Protein AF-A0AAD5SJQ1-F1 (afdb_monomer_lite)

Secondary structure (DSSP, 8-state):
------TTS-SEEEETTTEEEEESSSS-EEEPPPHHHHHHHHHS--SPPPP-B-TTSSBPSSPPPPPPPPPHHHHHHHHHHTTPPP-SSHHHHHHHHHHHHHHTTT-PPPPHHHHHHHHHHHHHHHHHHHHHHHHHHTSSSSTTSSSSSTTSTTSS-S-------------------------------------PPPPP--------------------------------------------------------------PPPPP--------------------------------------------

pLDDT: mean 70.1, std 21.28, range [38.34, 98.19]

Sequence (311 aa):
MEYTRPSCEPPYEYSLSTGFKVRTDDITTHSRVPSADLYRILTTPVGPRPVILTKAGKPAKRQPSPVREQPTGFYQAQVLLYGLNPVKTVDGAKNSLLKAFAKGNGSLTVPKKVLATEERLRNAFVAENEAAKARYGGSGAGKKASKDISSNSTQSARKRKVTEVVEVPPAKAAKTTKKTAATTARIASTQPLQAVAPTPNTQTPAQRKARPKATQSTNIAAKTTNSATTKSASAKSTAAKSAATKNTETAALPSDSLPLMNYPMPPSIPNKIAPVPIDVNEADQPQQHTRRTKQTARKSTGGKAPRKHLG

Structure (mmCIF, N/CA/C/O backbone):
data_AF-A0AAD5SJQ1-F1
#
_entry.id   AF-A0AAD5SJQ1-F1
#
loop_
_atom_site.group_PDB
_atom_site.id
_atom_site.type_symbol
_atom_site.label_atom_id
_atom_site.label_alt_id
_atom_site.label_comp_id
_atom_site.label_asym_id
_atom_site.label_entity_id
_atom_site.label_seq_id
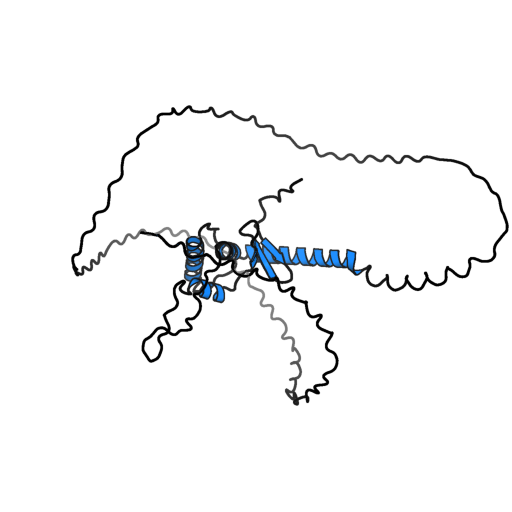_atom_site.pdbx_PDB_ins_code
_atom_site.Cartn_x
_atom_site.Cartn_y
_atom_site.Cartn_z
_atom_site.occupancy
_atom_site.B_iso_or_equiv
_atom_site.auth_seq_id
_atom_site.auth_comp_id
_atom_site.auth_asym_id
_atom_site.auth_atom_id
_atom_site.pdbx_PDB_model_num
ATOM 1 N N . MET A 1 1 ? 19.281 21.663 -13.948 1.00 38.34 1 MET A N 1
ATOM 2 C CA . MET A 1 1 ? 18.192 21.159 -14.807 1.00 38.34 1 MET A CA 1
ATOM 3 C C . MET A 1 1 ? 17.399 20.157 -13.991 1.00 38.34 1 MET A C 1
ATOM 5 O O . MET A 1 1 ? 17.821 19.013 -13.873 1.00 38.34 1 MET A O 1
ATOM 9 N N . GLU A 1 2 ? 16.325 20.604 -13.344 1.00 40.72 2 GLU A N 1
ATOM 10 C CA . GLU A 1 2 ? 15.359 19.686 -12.737 1.00 40.72 2 GLU A CA 1
ATOM 11 C C . GLU A 1 2 ? 14.596 19.010 -13.872 1.00 40.72 2 GLU A C 1
ATOM 13 O O . GLU A 1 2 ? 13.890 19.659 -14.640 1.00 40.72 2 GLU A O 1
ATOM 18 N N . TYR A 1 3 ? 14.804 17.706 -14.030 1.00 38.69 3 TYR A N 1
ATOM 19 C CA . TYR A 1 3 ? 13.986 16.899 -14.919 1.00 38.69 3 TYR A CA 1
ATOM 20 C C . TYR A 1 3 ? 12.622 16.727 -14.259 1.00 38.69 3 TYR A C 1
ATOM 22 O O . TYR A 1 3 ? 12.423 15.823 -13.446 1.00 38.69 3 TYR A O 1
ATOM 30 N N . THR A 1 4 ? 11.680 17.601 -14.602 1.00 43.06 4 THR A N 1
ATOM 31 C CA . THR A 1 4 ? 10.269 17.410 -14.282 1.00 43.06 4 THR A CA 1
ATOM 32 C C . THR A 1 4 ? 9.820 16.140 -15.001 1.00 43.06 4 THR A C 1
ATOM 34 O O . THR A 1 4 ? 9.604 16.147 -16.214 1.00 43.06 4 THR A O 1
ATOM 37 N N . ARG A 1 5 ? 9.761 15.008 -14.285 1.00 47.44 5 ARG A N 1
ATOM 38 C CA . ARG A 1 5 ? 9.217 13.767 -14.847 1.00 47.44 5 ARG A CA 1
ATOM 39 C C . ARG A 1 5 ? 7.803 14.070 -15.350 1.00 47.44 5 ARG A C 1
ATOM 41 O O . ARG A 1 5 ? 7.048 14.718 -14.623 1.00 47.44 5 ARG A O 1
ATOM 48 N N . PRO A 1 6 ? 7.441 13.653 -16.574 1.00 46.47 6 PRO A N 1
ATOM 49 C CA . PRO A 1 6 ? 6.121 13.922 -17.120 1.00 46.47 6 PRO A CA 1
ATOM 50 C C . PRO A 1 6 ? 5.060 13.395 -16.148 1.00 46.47 6 PRO A C 1
ATOM 52 O O . PRO A 1 6 ? 4.989 12.201 -15.871 1.00 46.47 6 PRO A O 1
ATOM 55 N N . SER A 1 7 ? 4.256 14.326 -15.635 1.00 49.84 7 SER A N 1
ATOM 56 C CA . SER A 1 7 ? 3.232 14.204 -14.580 1.00 49.84 7 SER A CA 1
ATOM 57 C C . SER A 1 7 ? 2.096 13.197 -14.879 1.00 49.84 7 SER A C 1
ATOM 59 O O . SER A 1 7 ? 1.083 13.154 -14.191 1.00 49.84 7 SER A O 1
ATOM 61 N N . CYS A 1 8 ? 2.216 12.397 -15.941 1.00 46.12 8 CYS A N 1
ATOM 62 C CA . CYS A 1 8 ? 1.134 11.569 -16.469 1.00 46.12 8 CYS A CA 1
ATOM 63 C C . CYS A 1 8 ? 1.269 10.072 -16.179 1.00 46.12 8 CYS A C 1
ATOM 65 O O . CYS A 1 8 ? 0.281 9.360 -16.357 1.00 46.12 8 CYS A O 1
ATOM 67 N N . GLU A 1 9 ? 2.429 9.571 -15.737 1.00 61.56 9 GLU A N 1
ATOM 68 C CA . GLU A 1 9 ? 2.506 8.168 -15.324 1.00 61.56 9 GLU A CA 1
ATOM 69 C C . GLU A 1 9 ? 2.159 8.014 -13.838 1.00 61.56 9 GLU A C 1
ATOM 71 O O . GLU A 1 9 ? 2.693 8.740 -12.993 1.00 61.56 9 GLU A O 1
ATOM 76 N N . PRO A 1 10 ? 1.241 7.090 -13.502 1.00 64.19 10 PRO A N 1
ATOM 77 C CA . PRO A 1 10 ? 0.892 6.820 -12.120 1.00 64.19 10 PRO A CA 1
ATOM 78 C C . PRO A 1 10 ? 2.140 6.405 -11.327 1.00 64.19 10 PRO A C 1
ATOM 80 O O . PRO A 1 10 ? 3.071 5.835 -11.901 1.00 64.19 10 PRO A O 1
ATOM 83 N N . PRO A 1 11 ? 2.172 6.671 -10.012 1.00 88.75 11 PRO A N 1
ATOM 84 C CA . PRO A 1 11 ? 3.388 6.645 -9.203 1.00 88.75 11 PRO A CA 1
ATOM 85 C C . PRO A 1 11 ? 3.820 5.217 -8.820 1.00 88.75 11 PRO A C 1
ATOM 87 O O . PRO A 1 11 ? 4.067 4.919 -7.652 1.00 88.75 11 PRO A O 1
ATOM 90 N N . TYR A 1 12 ? 3.866 4.307 -9.790 1.00 93.25 12 TYR A N 1
ATOM 91 C CA . TYR A 1 12 ? 4.271 2.922 -9.605 1.00 93.25 12 TYR A CA 1
ATOM 92 C C . TYR A 1 12 ? 5.783 2.773 -9.778 1.00 93.25 12 TYR A C 1
ATOM 94 O O . TYR A 1 12 ? 6.388 3.324 -10.694 1.00 93.25 12 TYR A O 1
ATOM 102 N N . GLU A 1 13 ? 6.391 1.989 -8.899 1.00 93.75 13 GLU A N 1
ATOM 103 C CA . GLU A 1 13 ? 7.809 1.647 -8.925 1.00 93.75 13 GLU A CA 1
ATOM 104 C C . GLU A 1 13 ? 7.948 0.128 -8.789 1.00 93.75 13 GLU A C 1
ATOM 106 O O . GLU A 1 13 ? 7.156 -0.516 -8.098 1.00 93.75 13 GLU A O 1
ATOM 111 N N . TYR A 1 14 ? 8.948 -0.461 -9.443 1.00 94.56 14 TYR A N 1
ATOM 112 C CA . TYR A 1 14 ? 9.249 -1.885 -9.319 1.00 94.56 14 TYR A CA 1
ATOM 113 C C . TYR A 1 14 ? 10.669 -2.079 -8.795 1.00 94.56 14 TYR A C 1
ATOM 115 O O . TYR A 1 14 ? 11.610 -1.449 -9.270 1.00 94.56 14 TYR A O 1
ATOM 123 N N . SER A 1 15 ? 10.823 -2.954 -7.803 1.00 92.69 15 SER A N 1
ATOM 124 C CA . SER A 1 15 ? 12.104 -3.267 -7.171 1.00 92.69 15 SER A CA 1
ATOM 125 C C . SER A 1 15 ? 12.243 -4.775 -6.975 1.00 92.69 15 SER A C 1
ATOM 127 O O . SER A 1 15 ? 11.290 -5.431 -6.570 1.00 92.69 15 SER A O 1
ATOM 129 N N . LEU A 1 16 ? 13.436 -5.336 -7.192 1.00 87.94 16 LEU A N 1
ATOM 130 C CA . LEU A 1 16 ? 13.698 -6.775 -7.012 1.00 87.94 16 LEU A CA 1
ATOM 131 C C . LEU A 1 16 ? 13.363 -7.297 -5.618 1.00 87.94 16 LEU A C 1
ATOM 133 O O . LEU A 1 16 ? 12.797 -8.374 -5.480 1.00 87.94 16 LEU A O 1
ATOM 137 N N . SER A 1 17 ? 13.745 -6.550 -4.584 1.00 91.12 17 SER A N 1
ATOM 138 C CA . SER A 1 17 ? 13.652 -7.026 -3.201 1.00 91.12 17 SER A CA 1
ATOM 139 C C . SER A 1 17 ? 12.239 -6.949 -2.641 1.00 91.12 17 SER A C 1
ATOM 141 O O . SER A 1 17 ? 11.901 -7.661 -1.703 1.00 91.12 17 SER A O 1
ATOM 143 N N . THR A 1 18 ? 11.423 -6.045 -3.178 1.00 89.44 18 THR A N 1
ATOM 144 C CA . THR A 1 18 ? 10.142 -5.667 -2.569 1.00 89.44 18 THR A CA 1
ATOM 145 C C . THR A 1 18 ? 8.962 -5.707 -3.534 1.00 89.44 18 THR A C 1
ATOM 147 O O . THR A 1 18 ? 7.822 -5.580 -3.094 1.00 89.44 18 THR A O 1
ATOM 150 N N . GLY A 1 19 ? 9.217 -5.911 -4.826 1.00 94.69 19 GLY A N 1
ATOM 151 C CA . GLY A 1 19 ? 8.215 -6.009 -5.878 1.00 94.69 19 GLY A CA 1
ATOM 152 C C . GLY A 1 19 ? 7.613 -4.663 -6.281 1.00 94.69 19 GLY A C 1
ATOM 153 O O . GLY A 1 19 ? 8.285 -3.629 -6.299 1.00 94.69 19 GLY A O 1
ATOM 154 N N . PHE A 1 20 ? 6.330 -4.713 -6.636 1.00 96.25 20 PHE A N 1
ATOM 155 C CA . PHE A 1 20 ? 5.533 -3.584 -7.103 1.00 96.25 20 PHE A CA 1
ATOM 156 C C . PHE A 1 20 ? 5.109 -2.672 -5.944 1.00 96.25 20 PHE A C 1
ATOM 158 O O . PHE A 1 20 ? 4.514 -3.118 -4.956 1.00 96.25 20 PHE A O 1
ATOM 165 N N . LYS A 1 21 ? 5.417 -1.384 -6.075 1.00 95.75 21 LYS A N 1
ATOM 166 C CA . LYS A 1 21 ? 5.218 -0.346 -5.063 1.00 95.75 21 LYS A CA 1
ATOM 167 C C . LYS A 1 21 ? 4.507 0.865 -5.644 1.00 95.75 21 LYS A C 1
ATOM 169 O O . LYS A 1 21 ? 4.583 1.126 -6.839 1.00 95.75 21 LYS A O 1
ATOM 174 N N . VAL A 1 22 ? 3.864 1.627 -4.766 1.00 95.56 22 VAL A N 1
ATOM 175 C CA . VAL A 1 22 ? 3.303 2.949 -5.062 1.00 95.56 22 VAL A CA 1
ATOM 176 C C . VAL A 1 22 ? 4.001 4.010 -4.221 1.00 95.56 22 VAL A C 1
ATOM 178 O O . VAL A 1 22 ? 4.245 3.787 -3.032 1.00 95.56 22 VAL A O 1
ATOM 181 N N . ARG A 1 23 ? 4.298 5.158 -4.836 1.00 93.88 23 ARG A N 1
ATOM 182 C CA . ARG A 1 23 ? 4.643 6.406 -4.149 1.00 93.88 23 ARG A CA 1
ATOM 183 C C . ARG A 1 23 ? 3.378 7.229 -3.948 1.00 93.88 23 ARG A C 1
ATOM 185 O O . ARG A 1 23 ? 2.680 7.536 -4.909 1.00 93.88 23 ARG A O 1
ATOM 192 N N . THR A 1 24 ? 3.068 7.561 -2.706 1.00 87.69 24 THR A N 1
ATOM 193 C CA . THR A 1 24 ? 1.897 8.390 -2.375 1.00 87.69 24 THR A CA 1
ATOM 194 C C . THR A 1 24 ? 2.280 9.825 -2.043 1.00 87.69 24 THR A C 1
ATOM 196 O O . THR A 1 24 ? 1.497 10.729 -2.305 1.00 87.69 24 THR A O 1
ATOM 199 N N . ASP A 1 25 ? 3.516 10.013 -1.580 1.00 81.62 25 ASP A N 1
ATOM 200 C CA . ASP A 1 25 ? 4.177 11.293 -1.340 1.00 81.62 25 ASP A CA 1
ATOM 201 C C . ASP A 1 25 ? 5.578 11.254 -1.983 1.00 81.62 25 ASP A C 1
ATOM 203 O O . ASP A 1 25 ? 6.030 10.201 -2.447 1.00 81.62 25 ASP A O 1
ATOM 207 N N . ASP A 1 26 ? 6.317 12.366 -1.954 1.00 74.50 26 ASP A N 1
ATOM 208 C CA . ASP A 1 26 ? 7.650 12.469 -2.576 1.00 74.50 26 ASP A CA 1
ATOM 209 C C . ASP A 1 26 ? 8.695 11.482 -2.007 1.00 74.50 26 ASP A C 1
ATOM 211 O O . ASP A 1 26 ? 9.752 11.279 -2.608 1.00 74.50 26 ASP A O 1
ATOM 215 N N . ILE A 1 27 ? 8.419 10.846 -0.857 1.00 82.12 27 ILE A N 1
ATOM 216 C CA . ILE A 1 27 ? 9.429 10.112 -0.075 1.00 82.12 27 ILE A CA 1
ATOM 217 C C . ILE A 1 27 ? 9.023 8.666 0.244 1.00 82.12 27 ILE A C 1
ATOM 219 O O . ILE A 1 27 ? 9.873 7.772 0.261 1.00 82.12 27 ILE A O 1
ATOM 223 N N . THR A 1 28 ? 7.748 8.397 0.527 1.00 92.00 28 THR A N 1
ATOM 224 C CA . THR A 1 28 ? 7.314 7.097 1.059 1.00 92.00 28 THR A CA 1
ATOM 225 C C . THR A 1 28 ? 6.843 6.161 -0.051 1.00 92.00 28 THR A C 1
ATOM 227 O O . THR A 1 28 ? 5.982 6.489 -0.866 1.00 92.00 28 THR A O 1
ATOM 230 N N . THR A 1 29 ? 7.417 4.955 -0.071 1.00 94.94 29 THR A N 1
ATOM 231 C CA . THR A 1 29 ? 6.991 3.864 -0.956 1.00 94.94 29 THR A CA 1
ATOM 232 C C . THR A 1 29 ? 6.313 2.773 -0.144 1.00 94.94 29 THR A C 1
ATOM 234 O O . THR A 1 29 ? 6.805 2.364 0.909 1.00 94.94 29 THR A O 1
ATOM 237 N N . HIS A 1 30 ? 5.197 2.261 -0.653 1.00 96.12 30 HIS A N 1
ATOM 238 C CA . HIS A 1 30 ? 4.447 1.188 -0.011 1.00 96.12 30 HIS A CA 1
ATOM 239 C C . HIS A 1 30 ? 4.197 0.047 -0.998 1.00 96.12 30 HIS A C 1
ATOM 241 O O . HIS A 1 30 ? 3.825 0.279 -2.148 1.00 96.12 30 HIS A O 1
ATOM 247 N N . SER A 1 31 ? 4.420 -1.189 -0.549 1.00 96.75 31 SER A N 1
ATOM 248 C CA . SER A 1 31 ? 4.085 -2.399 -1.301 1.00 96.75 31 SER A CA 1
ATOM 249 C C . SER A 1 31 ? 2.617 -2.786 -1.101 1.00 96.75 31 SER A C 1
ATOM 251 O O . SER A 1 31 ? 1.961 -2.373 -0.137 1.00 96.75 31 SER A O 1
ATOM 253 N N . ARG A 1 32 ? 2.090 -3.597 -2.023 1.00 96.88 32 ARG A N 1
ATOM 254 C CA . ARG A 1 32 ? 0.735 -4.154 -1.921 1.00 96.88 32 ARG A CA 1
ATOM 255 C C . ARG A 1 32 ? 0.659 -5.145 -0.767 1.00 96.88 32 ARG A C 1
ATOM 257 O O . ARG A 1 32 ? 1.426 -6.102 -0.721 1.00 96.88 32 ARG A O 1
ATOM 264 N N . VAL A 1 33 ? -0.288 -4.923 0.140 1.00 97.56 33 VAL A N 1
ATOM 265 C CA . VAL A 1 33 ? -0.588 -5.854 1.233 1.00 97.56 33 VAL A CA 1
ATOM 266 C C . VAL A 1 33 ? -1.676 -6.822 0.771 1.00 97.56 33 VAL A C 1
ATOM 268 O O . VAL A 1 33 ? -2.638 -6.352 0.161 1.00 97.56 33 VAL A O 1
ATOM 271 N N . PRO A 1 34 ? -1.568 -8.139 1.038 1.00 97.19 34 PRO A N 1
ATOM 272 C CA . PRO A 1 34 ? -2.620 -9.107 0.723 1.00 97.19 34 PRO A CA 1
ATOM 273 C C . PRO A 1 34 ? -3.978 -8.703 1.311 1.00 97.19 34 PRO A C 1
ATOM 275 O O . PRO A 1 34 ? -4.040 -8.120 2.394 1.00 97.19 34 PRO A O 1
ATOM 278 N N . SER A 1 35 ? -5.076 -9.031 0.626 1.00 97.31 35 SER A N 1
ATOM 279 C CA . SER A 1 35 ? -6.423 -8.596 1.027 1.00 97.31 35 SER A CA 1
ATOM 280 C C . SER A 1 35 ? -6.793 -9.044 2.449 1.00 97.31 35 SER A C 1
ATOM 282 O O . SER A 1 35 ? -7.322 -8.246 3.218 1.00 97.31 35 SER A O 1
ATOM 284 N N . ALA A 1 36 ? -6.442 -10.272 2.840 1.00 97.00 36 ALA A N 1
ATOM 285 C CA . ALA A 1 36 ? -6.701 -10.796 4.183 1.00 97.00 36 ALA A CA 1
ATOM 286 C C . ALA A 1 36 ? -5.973 -10.000 5.286 1.00 97.00 36 ALA A C 1
ATOM 288 O O . ALA A 1 36 ? -6.580 -9.603 6.284 1.00 97.00 36 ALA A O 1
ATOM 289 N N . ASP A 1 37 ? -4.684 -9.712 5.090 1.00 97.38 37 ASP A N 1
ATOM 290 C CA . ASP A 1 37 ? -3.894 -8.927 6.043 1.00 97.38 37 ASP A CA 1
ATOM 291 C C . ASP A 1 37 ? -4.368 -7.475 6.103 1.00 97.38 37 ASP A C 1
ATOM 293 O O . ASP A 1 37 ? -4.443 -6.892 7.187 1.00 97.38 37 ASP A O 1
ATOM 297 N N . LEU A 1 38 ? -4.728 -6.897 4.954 1.00 97.56 38 LEU A N 1
ATOM 298 C CA . LEU A 1 38 ? -5.265 -5.545 4.883 1.00 97.56 38 LEU A CA 1
ATOM 299 C C . LEU A 1 38 ? -6.591 -5.438 5.641 1.00 97.56 38 LEU A C 1
ATOM 301 O O . LEU A 1 38 ? -6.773 -4.491 6.404 1.00 97.56 38 LEU A O 1
ATOM 305 N N . TYR A 1 39 ? -7.485 -6.419 5.490 1.00 97.56 39 TYR A N 1
ATOM 306 C CA . TYR A 1 39 ? -8.733 -6.466 6.247 1.00 97.56 39 TYR A CA 1
ATOM 307 C C . TYR A 1 39 ? -8.465 -6.521 7.751 1.00 97.56 39 TYR A C 1
ATOM 309 O O . TYR A 1 39 ? -9.008 -5.705 8.492 1.00 97.56 39 TYR A O 1
ATOM 317 N N . ARG A 1 40 ? -7.551 -7.397 8.198 1.00 96.69 40 ARG A N 1
ATOM 318 C CA . ARG A 1 40 ? -7.145 -7.477 9.610 1.00 96.69 40 ARG A CA 1
ATOM 319 C C . ARG A 1 40 ? -6.629 -6.134 10.124 1.00 96.69 40 ARG A C 1
ATOM 321 O O . ARG A 1 40 ? -6.987 -5.735 11.226 1.00 96.69 40 ARG A O 1
ATOM 328 N N . ILE A 1 41 ? -5.802 -5.429 9.352 1.00 96.69 41 ILE A N 1
ATOM 329 C CA . ILE A 1 41 ? -5.280 -4.109 9.739 1.00 96.69 41 ILE A CA 1
ATOM 330 C C . ILE A 1 41 ? -6.418 -3.089 9.874 1.00 96.69 41 ILE A C 1
ATOM 332 O O . ILE A 1 41 ? -6.424 -2.323 10.833 1.00 96.69 41 ILE A O 1
ATOM 336 N N . LEU A 1 42 ? -7.381 -3.088 8.947 1.00 96.56 42 LEU A N 1
ATOM 337 C CA . LEU A 1 42 ? -8.498 -2.138 8.939 1.00 96.56 42 LEU A CA 1
ATOM 338 C C . LEU A 1 42 ? -9.522 -2.388 10.050 1.00 96.56 42 LEU A C 1
ATOM 340 O O . LEU A 1 42 ? -10.108 -1.432 10.549 1.00 96.56 42 LEU A O 1
ATOM 344 N N . THR A 1 43 ? -9.755 -3.646 10.425 1.00 96.06 43 THR A N 1
ATOM 345 C CA . THR A 1 43 ? -10.722 -4.003 11.474 1.00 96.06 43 THR A CA 1
ATOM 346 C C . THR A 1 43 ? -10.107 -4.090 12.862 1.00 96.06 43 THR A C 1
ATOM 348 O O . THR A 1 43 ? -10.845 -4.143 13.846 1.00 96.06 43 THR A O 1
ATOM 351 N N . THR A 1 44 ? -8.775 -4.095 12.974 1.00 94.56 44 THR A N 1
ATOM 352 C CA . THR A 1 44 ? -8.119 -4.059 14.282 1.00 94.56 44 THR A CA 1
ATOM 353 C C . THR A 1 44 ? -8.492 -2.745 14.967 1.00 94.56 44 THR A C 1
ATOM 355 O O . THR A 1 44 ? -8.157 -1.681 14.442 1.00 94.56 44 THR A O 1
ATOM 358 N N . PRO A 1 45 ? -9.167 -2.782 16.131 1.00 88.50 45 PRO A N 1
ATOM 359 C CA . PRO A 1 45 ? -9.567 -1.569 16.818 1.00 88.50 45 PRO A CA 1
ATOM 360 C C . PRO A 1 45 ? -8.318 -0.788 17.206 1.00 88.50 45 PRO A C 1
ATOM 362 O O . PRO A 1 45 ? -7.443 -1.281 17.926 1.00 88.50 45 PRO A O 1
ATOM 365 N N . VAL A 1 46 ? -8.237 0.440 16.710 1.00 88.38 46 VAL A N 1
ATOM 366 C CA . VAL A 1 46 ? -7.187 1.363 17.105 1.00 88.38 46 VAL A CA 1
ATOM 367 C C . VAL A 1 46 ? -7.658 2.033 18.376 1.00 88.38 46 VAL A C 1
ATOM 369 O O . VAL A 1 46 ? -8.609 2.807 18.395 1.00 88.38 46 VAL A O 1
ATOM 372 N N . GLY A 1 47 ? -6.988 1.696 19.462 1.00 85.25 47 GLY A N 1
ATOM 373 C CA . GLY A 1 47 ? -7.314 2.225 20.765 1.00 85.25 47 GLY A CA 1
ATOM 374 C C . GLY A 1 47 ? -6.462 1.586 21.848 1.00 85.25 47 GLY A C 1
ATOM 375 O O . GLY A 1 47 ? -5.629 0.711 21.565 1.00 85.25 47 GLY A O 1
ATOM 376 N N . PRO A 1 48 ? -6.650 2.019 23.102 1.00 83.69 48 PRO A N 1
ATOM 377 C CA . PRO A 1 48 ? -6.102 1.297 24.233 1.00 83.69 48 PRO A CA 1
ATOM 378 C C . PRO A 1 48 ? -6.618 -0.142 24.165 1.00 83.69 48 PRO A C 1
ATOM 380 O O . PRO A 1 48 ? -7.825 -0.385 24.130 1.00 83.69 48 PRO A O 1
ATOM 383 N N . ARG A 1 49 ? -5.692 -1.104 24.097 1.00 85.19 49 ARG A N 1
ATOM 384 C CA . ARG A 1 49 ? -6.053 -2.518 24.212 1.00 85.19 49 ARG A CA 1
ATOM 385 C C . ARG A 1 49 ? -6.795 -2.718 25.540 1.00 85.19 49 ARG A C 1
ATOM 387 O O . ARG A 1 49 ? -6.480 -2.011 26.502 1.00 85.19 49 ARG A O 1
ATOM 394 N N . PRO A 1 50 ? -7.750 -3.661 25.606 1.00 89.44 50 PRO A N 1
ATOM 395 C CA . PRO A 1 50 ? -8.427 -3.967 26.857 1.00 89.44 50 PRO A CA 1
ATOM 396 C C . PRO A 1 50 ? -7.378 -4.231 27.937 1.00 89.44 50 PRO A C 1
ATOM 398 O O . PRO A 1 50 ? -6.439 -5.005 27.730 1.00 89.44 50 PRO A O 1
ATOM 401 N N . VAL A 1 51 ? -7.509 -3.513 29.052 1.00 93.50 51 VAL A N 1
ATOM 402 C CA . VAL A 1 51 ? -6.547 -3.571 30.149 1.00 93.50 51 VAL A CA 1
ATOM 403 C C . VAL A 1 51 ? -6.577 -4.981 30.713 1.00 93.50 51 VAL A C 1
ATOM 405 O O . VAL A 1 51 ? -7.605 -5.437 31.210 1.00 93.50 51 VAL A O 1
ATOM 408 N N . ILE A 1 52 ? -5.446 -5.678 30.640 1.00 93.81 52 ILE A N 1
ATOM 409 C CA . ILE A 1 52 ? -5.340 -7.011 31.220 1.00 93.81 52 ILE A CA 1
ATOM 410 C C . ILE A 1 52 ? -5.305 -6.830 32.731 1.00 93.81 52 ILE A C 1
ATOM 412 O O . ILE A 1 52 ? -4.370 -6.225 33.274 1.00 93.81 52 ILE A O 1
ATOM 416 N N . LEU A 1 53 ? -6.341 -7.325 33.399 1.00 97.06 53 LEU A N 1
ATOM 417 C CA . LEU A 1 53 ? -6.426 -7.331 34.850 1.00 97.06 53 LEU A CA 1
ATOM 418 C C . LEU A 1 53 ? -5.695 -8.564 35.395 1.00 97.06 53 LEU A C 1
ATOM 420 O O . LEU A 1 53 ? -5.756 -9.658 34.839 1.00 97.06 53 LEU A O 1
ATOM 424 N N . THR A 1 54 ? -4.961 -8.373 36.484 1.00 96.62 54 THR A N 1
ATOM 425 C CA . THR A 1 54 ? -4.375 -9.460 37.279 1.00 96.62 54 THR A CA 1
ATOM 426 C C . THR A 1 54 ? -5.471 -10.216 38.032 1.00 96.62 54 THR A C 1
ATOM 428 O O . THR A 1 54 ? -6.587 -9.719 38.163 1.00 96.62 54 THR A O 1
ATOM 431 N N . LYS A 1 55 ? -5.150 -11.384 38.613 1.00 95.69 55 LYS A N 1
ATOM 432 C CA . LYS A 1 55 ? -6.085 -12.128 39.485 1.00 95.69 55 LYS A CA 1
ATOM 433 C C . LYS A 1 55 ? -6.658 -11.273 40.627 1.00 95.69 55 LYS A C 1
ATOM 435 O O . LYS A 1 55 ? -7.758 -11.531 41.087 1.00 95.69 55 LYS A O 1
ATOM 440 N N . ALA A 1 56 ? -5.930 -10.240 41.053 1.00 95.44 56 ALA A N 1
ATOM 441 C CA . ALA A 1 56 ? -6.358 -9.290 42.078 1.00 95.44 56 ALA A CA 1
ATOM 442 C C . ALA A 1 56 ? -7.229 -8.132 41.537 1.00 95.44 56 ALA A C 1
ATOM 444 O O . ALA A 1 56 ? -7.423 -7.143 42.237 1.00 95.44 56 ALA A O 1
ATOM 445 N N . GLY A 1 57 ? -7.669 -8.177 40.275 1.00 96.81 57 GLY A N 1
ATOM 446 C CA . GLY A 1 57 ? -8.465 -7.122 39.635 1.00 96.81 57 GLY A CA 1
ATOM 447 C C . GLY A 1 57 ? -7.692 -5.843 39.284 1.00 96.81 57 GLY A C 1
ATOM 448 O O . GLY A 1 57 ? -8.259 -4.921 38.708 1.00 96.81 57 GLY A O 1
ATOM 449 N N . LYS A 1 58 ? -6.391 -5.760 39.593 1.00 97.25 58 LYS A N 1
ATOM 450 C CA . LYS A 1 58 ? -5.550 -4.590 39.281 1.00 97.25 58 LYS A CA 1
ATOM 451 C C . LYS A 1 58 ? -4.976 -4.686 37.864 1.00 97.25 58 LYS A C 1
ATOM 453 O O . LYS A 1 58 ? -4.608 -5.795 37.469 1.00 97.25 58 LYS A O 1
ATOM 458 N N . PRO A 1 59 ? -4.803 -3.571 37.128 1.00 96.44 59 PRO A N 1
ATOM 459 C CA . PRO A 1 59 ? -4.089 -3.564 35.853 1.00 96.44 59 PRO A CA 1
ATOM 460 C C . PRO A 1 59 ? -2.710 -4.220 35.973 1.00 96.44 59 PRO A C 1
ATOM 462 O O . PRO A 1 59 ? -1.915 -3.873 36.848 1.00 96.44 59 PRO A O 1
ATOM 465 N N . ALA A 1 60 ? -2.409 -5.178 35.098 1.00 95.88 60 ALA A N 1
ATOM 466 C CA . ALA A 1 60 ? -1.098 -5.810 35.051 1.00 95.88 60 ALA A CA 1
ATOM 467 C C . ALA A 1 60 ? -0.001 -4.778 34.749 1.00 95.88 60 ALA A C 1
ATOM 469 O O . ALA A 1 60 ? -0.167 -3.916 33.885 1.00 95.88 60 ALA A O 1
ATOM 470 N N . LYS A 1 61 ? 1.152 -4.904 35.422 1.00 95.62 61 LYS A N 1
ATOM 471 C CA . LYS A 1 61 ? 2.315 -4.012 35.237 1.00 95.62 61 LYS A CA 1
ATOM 472 C C . LYS A 1 61 ? 2.815 -3.989 33.788 1.00 95.62 61 LYS A C 1
ATOM 474 O O . LYS A 1 61 ? 3.337 -2.980 33.328 1.00 95.62 61 LYS A O 1
ATOM 479 N N . ARG A 1 62 ? 2.675 -5.110 33.077 1.00 94.25 62 ARG A N 1
ATOM 480 C CA . ARG A 1 62 ? 3.036 -5.251 31.665 1.00 94.25 62 ARG A CA 1
ATOM 481 C C . ARG A 1 62 ? 1.759 -5.296 30.835 1.00 94.25 62 ARG A C 1
ATOM 483 O O . ARG A 1 62 ? 1.230 -6.371 30.577 1.00 94.25 62 ARG A O 1
ATOM 490 N N . GLN A 1 63 ? 1.259 -4.123 30.459 1.00 94.81 63 GLN A N 1
ATOM 491 C CA . GLN A 1 63 ? 0.216 -4.030 29.441 1.00 94.81 63 GLN A CA 1
ATOM 492 C C . GLN A 1 63 ? 0.847 -4.228 28.058 1.00 94.81 63 GLN A C 1
ATOM 494 O O . GLN A 1 63 ? 1.972 -3.768 27.832 1.00 94.81 63 GLN A O 1
ATOM 499 N N . PRO A 1 64 ? 0.163 -4.906 27.125 1.00 89.62 64 PRO A N 1
ATOM 500 C CA . PRO A 1 64 ? 0.619 -4.955 25.747 1.00 89.62 64 PRO A CA 1
ATOM 501 C C . PRO A 1 64 ? 0.665 -3.535 25.177 1.00 89.62 64 PRO A C 1
ATOM 503 O O . PRO A 1 64 ? -0.233 -2.727 25.425 1.00 89.62 64 PRO A O 1
ATOM 506 N N . SER A 1 65 ? 1.703 -3.231 24.397 1.00 90.06 65 SER A N 1
ATOM 507 C CA . SER A 1 65 ? 1.821 -1.929 23.744 1.00 90.06 65 SER A CA 1
ATOM 508 C C . SER A 1 65 ? 0.572 -1.634 22.897 1.00 90.06 65 SER A C 1
ATOM 510 O O . SER A 1 65 ? 0.072 -2.540 22.212 1.00 90.06 65 SER A O 1
ATOM 512 N N . PRO A 1 66 ? 0.069 -0.384 22.908 1.00 91.19 66 PRO A N 1
ATOM 513 C CA . PRO A 1 66 ? -1.009 0.029 22.020 1.00 91.19 66 PRO A CA 1
ATOM 514 C C . PRO A 1 66 ? -0.668 -0.300 20.566 1.00 91.19 66 PRO A C 1
ATOM 516 O O . PRO A 1 66 ? 0.482 -0.145 20.140 1.00 91.19 66 PRO A O 1
ATOM 519 N N . VAL A 1 67 ? -1.660 -0.767 19.804 1.00 91.38 67 VAL A N 1
ATOM 520 C CA . VAL A 1 67 ? -1.482 -0.983 18.364 1.00 91.38 67 VAL A CA 1
ATOM 521 C C . VAL A 1 67 ? -1.255 0.375 17.724 1.00 91.38 67 VAL A C 1
ATOM 523 O O . VAL A 1 67 ? -2.081 1.274 17.859 1.00 91.38 67 VAL A O 1
ATOM 526 N N . ARG A 1 68 ? -0.117 0.533 17.050 1.00 93.19 68 ARG A N 1
ATOM 527 C CA . ARG A 1 68 ? 0.155 1.739 16.275 1.00 93.19 68 ARG A CA 1
ATOM 528 C C . ARG A 1 68 ? -0.601 1.654 14.961 1.00 93.19 68 ARG A C 1
ATOM 530 O O . ARG A 1 68 ? -0.512 0.639 14.270 1.00 93.19 68 ARG A O 1
ATOM 537 N N . GLU A 1 69 ? -1.316 2.718 14.622 1.00 94.88 69 GLU A N 1
ATOM 538 C CA . GLU A 1 69 ? -1.876 2.838 13.283 1.00 94.88 69 GLU A CA 1
ATOM 539 C C . GLU A 1 69 ? -0.767 2.909 12.239 1.00 94.88 69 GLU A C 1
ATOM 541 O O . GLU A 1 69 ? 0.306 3.470 12.477 1.00 94.88 69 GLU A O 1
ATOM 546 N N . GLN A 1 70 ? -1.062 2.371 11.059 1.00 95.88 70 GLN A N 1
ATOM 547 C CA . GLN A 1 70 ? -0.251 2.634 9.880 1.00 95.88 70 GLN A CA 1
ATOM 548 C C . GLN A 1 70 ? -0.373 4.111 9.466 1.00 95.88 70 GLN A C 1
ATOM 550 O O . GLN A 1 70 ? -1.420 4.725 9.691 1.00 95.88 70 GLN A O 1
ATOM 555 N N . PRO A 1 71 ? 0.675 4.697 8.862 1.00 95.69 71 PRO A N 1
ATOM 556 C CA . PRO A 1 71 ? 0.655 6.095 8.442 1.00 95.69 71 PRO A CA 1
ATOM 557 C C . PRO A 1 71 ? -0.354 6.344 7.310 1.00 95.69 71 PRO A C 1
ATOM 559 O O . PRO A 1 71 ? -0.735 5.429 6.583 1.00 95.69 71 PRO A O 1
ATOM 562 N N . THR A 1 72 ? -0.743 7.602 7.094 1.00 95.56 72 THR A N 1
ATOM 563 C CA . THR A 1 72 ? -1.700 7.994 6.042 1.00 95.56 72 THR A CA 1
ATOM 564 C C . THR A 1 72 ? -1.311 7.491 4.654 1.00 95.56 72 THR A C 1
ATOM 566 O O . THR A 1 72 ? -2.134 6.867 3.981 1.00 95.56 72 THR A O 1
ATOM 569 N N . GLY A 1 73 ? -0.048 7.689 4.260 1.00 95.38 73 GLY A N 1
ATOM 570 C CA . GLY A 1 73 ? 0.469 7.273 2.953 1.00 95.38 73 GLY A CA 1
ATOM 571 C C . GLY A 1 73 ? 0.319 5.772 2.685 1.00 95.38 73 GLY A C 1
ATOM 572 O O . GLY A 1 73 ? 0.129 5.381 1.533 1.00 95.38 73 GLY A O 1
ATOM 573 N N . PHE A 1 74 ? 0.288 4.939 3.737 1.00 96.81 74 PHE A N 1
ATOM 574 C CA . PHE A 1 74 ? 0.057 3.501 3.612 1.00 96.81 74 PHE A CA 1
ATOM 575 C C . PHE A 1 74 ? -1.356 3.203 3.102 1.00 96.81 74 PHE A C 1
ATOM 577 O O . PHE A 1 74 ? -1.505 2.491 2.111 1.00 96.81 74 PHE A O 1
ATOM 584 N N . TYR A 1 75 ? -2.399 3.759 3.731 1.00 97.50 75 TYR A N 1
ATOM 585 C CA . TYR A 1 75 ? -3.784 3.495 3.318 1.00 97.50 75 TYR A CA 1
ATOM 586 C C . TYR A 1 75 ? -4.088 4.077 1.940 1.00 97.50 75 TYR A C 1
ATOM 588 O O . TYR A 1 75 ? -4.746 3.428 1.129 1.00 97.50 75 TYR A O 1
ATOM 596 N N . GLN A 1 76 ? -3.567 5.269 1.653 1.00 96.44 76 GLN A N 1
ATOM 597 C CA . GLN A 1 76 ? -3.685 5.888 0.337 1.00 96.44 76 GLN A CA 1
ATOM 598 C C . GLN A 1 76 ? -3.015 5.039 -0.757 1.00 96.44 76 GLN A C 1
ATOM 600 O O . GLN A 1 76 ? -3.591 4.846 -1.827 1.00 96.44 76 GLN A O 1
ATOM 605 N N . ALA A 1 77 ? -1.838 4.466 -0.478 1.00 96.44 77 ALA A N 1
ATOM 606 C CA . ALA A 1 77 ? -1.173 3.561 -1.409 1.00 96.44 77 ALA A CA 1
ATOM 607 C C . ALA A 1 77 ? -2.003 2.300 -1.655 1.00 96.44 77 ALA A C 1
ATOM 609 O O . ALA A 1 77 ? -2.146 1.887 -2.803 1.00 96.44 77 ALA A O 1
ATOM 610 N N . GLN A 1 78 ? -2.596 1.705 -0.611 1.00 97.81 78 GLN A N 1
ATOM 611 C CA . GLN A 1 78 ? -3.469 0.540 -0.794 1.00 97.81 78 GLN A CA 1
ATOM 612 C C . GLN A 1 78 ? -4.689 0.888 -1.659 1.00 97.81 78 GLN A C 1
ATOM 614 O O . GLN A 1 78 ? -5.015 0.136 -2.572 1.00 97.81 78 GLN A O 1
ATOM 619 N N . VAL A 1 79 ? -5.319 2.049 -1.452 1.00 97.50 79 VAL A N 1
ATOM 620 C CA . VAL A 1 79 ? -6.417 2.538 -2.308 1.00 97.50 79 VAL A CA 1
ATOM 621 C C . VAL A 1 79 ? -5.995 2.558 -3.786 1.00 97.50 79 VAL A C 1
ATOM 623 O O . VAL A 1 79 ? -6.706 2.007 -4.623 1.00 97.50 79 VAL A O 1
ATOM 626 N N . LEU A 1 80 ? -4.810 3.089 -4.108 1.00 96.38 80 LEU A N 1
ATOM 627 C CA . LEU A 1 80 ? -4.283 3.124 -5.481 1.00 96.38 80 LEU A CA 1
ATOM 628 C C . LEU A 1 80 ? -3.914 1.739 -6.036 1.00 96.38 80 LEU A C 1
ATOM 630 O O . LEU A 1 80 ? -4.178 1.444 -7.202 1.00 96.38 80 LEU A O 1
ATOM 634 N N . LEU A 1 81 ? -3.311 0.877 -5.215 1.00 96.75 81 LEU A N 1
ATOM 635 C CA . LEU A 1 81 ? -2.883 -0.474 -5.600 1.00 96.75 81 LEU A CA 1
ATOM 636 C C . LEU A 1 81 ? -4.062 -1.403 -5.901 1.00 96.75 81 LEU A C 1
ATOM 638 O O . LEU A 1 81 ? -3.949 -2.294 -6.741 1.00 96.75 81 LEU A O 1
ATOM 642 N N . TYR A 1 82 ? -5.199 -1.177 -5.250 1.00 97.56 82 TYR A N 1
ATOM 643 C CA . TYR A 1 82 ? -6.455 -1.866 -5.538 1.00 97.56 82 TYR A CA 1
ATOM 644 C C . TYR A 1 82 ? -7.329 -1.109 -6.558 1.00 97.56 82 TYR A C 1
ATOM 646 O O . TYR A 1 82 ? -8.451 -1.526 -6.837 1.00 97.56 82 TYR A O 1
ATOM 654 N N . GLY A 1 83 ? -6.817 -0.018 -7.142 1.00 96.12 83 GLY A N 1
ATOM 655 C CA . GLY A 1 83 ? -7.471 0.786 -8.178 1.00 96.12 83 GLY A CA 1
ATOM 656 C C . GLY A 1 83 ? -8.774 1.458 -7.743 1.00 96.12 83 GLY A C 1
ATOM 657 O O . GLY A 1 83 ? -9.693 1.608 -8.547 1.00 96.12 83 GLY A O 1
ATOM 658 N N . LEU A 1 84 ? -8.857 1.852 -6.474 1.00 97.19 84 LEU A N 1
ATOM 659 C CA . LEU A 1 84 ? -9.894 2.735 -5.958 1.00 97.19 84 LEU A CA 1
ATOM 660 C C . LEU A 1 84 ? -9.499 4.205 -6.187 1.00 97.19 84 LEU A C 1
ATOM 662 O O . LEU A 1 84 ? -8.333 4.537 -6.403 1.00 97.19 84 LEU A O 1
ATOM 666 N N . ASN A 1 85 ? -10.482 5.102 -6.093 1.00 96.12 85 ASN A N 1
ATOM 667 C CA . ASN A 1 85 ? -10.245 6.539 -6.221 1.00 96.12 85 ASN A CA 1
ATOM 668 C C . ASN A 1 85 ? -9.377 7.060 -5.064 1.00 96.12 85 ASN A C 1
ATOM 670 O O . ASN A 1 85 ? -9.689 6.756 -3.908 1.00 96.12 85 ASN A O 1
ATOM 674 N N . PRO A 1 86 ? -8.336 7.866 -5.341 1.00 95.44 86 PRO A N 1
ATOM 675 C CA . PRO A 1 86 ? -7.441 8.381 -4.313 1.00 95.44 86 PRO A CA 1
ATOM 676 C C . PRO A 1 86 ? -8.182 9.281 -3.320 1.00 95.44 86 PRO A C 1
ATOM 678 O O . PRO A 1 86 ? -9.015 10.106 -3.697 1.00 95.44 86 PRO A O 1
ATOM 681 N N . VAL A 1 87 ? -7.840 9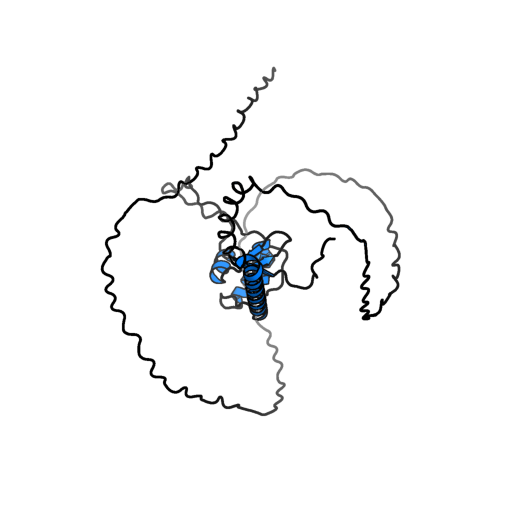.145 -2.039 1.00 96.69 87 VAL A N 1
ATOM 682 C CA . VAL A 1 87 ? -8.418 9.930 -0.941 1.00 96.69 87 VAL A CA 1
ATOM 683 C C . VAL A 1 87 ? -7.290 10.538 -0.123 1.00 96.69 87 VAL A C 1
ATOM 685 O O . VAL A 1 87 ? -6.302 9.868 0.141 1.00 96.69 87 VAL A O 1
ATOM 688 N N . LYS A 1 88 ? -7.424 11.800 0.295 1.00 95.31 88 LYS A N 1
ATOM 689 C CA . LYS A 1 88 ? -6.364 12.504 1.039 1.00 95.31 88 LYS A CA 1
ATOM 690 C C . LYS A 1 88 ? -6.362 12.191 2.539 1.00 95.31 88 LYS A C 1
ATOM 692 O O . LYS A 1 88 ? -5.322 12.266 3.182 1.00 95.31 88 LYS A O 1
ATOM 697 N N . THR A 1 89 ? -7.506 11.831 3.113 1.00 97.19 89 THR A N 1
ATOM 698 C CA . THR A 1 89 ? -7.649 11.582 4.555 1.00 97.19 89 THR A CA 1
ATOM 699 C C . THR A 1 89 ? -7.508 10.100 4.901 1.00 97.19 89 THR A C 1
ATOM 701 O O . THR A 1 89 ? -7.911 9.232 4.124 1.00 97.19 89 THR A O 1
ATOM 704 N N . VAL A 1 90 ? -6.970 9.810 6.093 1.00 95.75 90 VAL A N 1
ATOM 705 C CA . VAL A 1 90 ? -6.819 8.437 6.616 1.00 95.75 90 VAL A CA 1
ATOM 706 C C . VAL A 1 90 ? -8.172 7.739 6.688 1.00 95.75 90 VAL A C 1
ATOM 708 O O . VAL A 1 90 ? -8.349 6.668 6.112 1.00 95.75 90 VAL A O 1
ATOM 711 N N . ASP A 1 91 ? -9.142 8.367 7.352 1.00 97.00 91 ASP A N 1
ATOM 712 C CA . ASP A 1 91 ? -10.458 7.770 7.584 1.00 97.00 91 ASP A CA 1
ATOM 713 C C . ASP A 1 91 ? -11.224 7.576 6.278 1.00 97.00 91 ASP A C 1
ATOM 715 O O . ASP A 1 91 ? -11.889 6.562 6.082 1.00 97.00 91 ASP A O 1
ATOM 719 N N . GLY A 1 92 ? -11.074 8.509 5.333 1.00 97.94 92 GLY A N 1
ATOM 720 C CA . GLY A 1 92 ? -11.647 8.380 4.000 1.00 97.94 92 GLY A CA 1
ATOM 721 C C . GLY A 1 92 ? -11.060 7.195 3.228 1.00 97.94 92 GLY A C 1
ATOM 722 O O . GLY A 1 92 ? -11.813 6.431 2.623 1.00 97.94 92 GLY A O 1
ATOM 723 N N . ALA A 1 93 ? -9.742 6.988 3.300 1.00 97.69 93 ALA A N 1
ATOM 724 C CA . ALA A 1 93 ? -9.080 5.840 2.685 1.00 97.69 93 ALA A CA 1
ATOM 725 C C . ALA A 1 93 ? -9.501 4.511 3.341 1.00 97.69 93 ALA A C 1
ATOM 727 O O . ALA A 1 93 ? -9.892 3.583 2.631 1.00 97.69 93 ALA A O 1
ATOM 728 N N . LYS A 1 94 ? -9.512 4.433 4.682 1.00 97.81 94 LYS A N 1
ATOM 729 C CA . LYS A 1 94 ? -9.984 3.253 5.434 1.00 97.81 94 LYS A CA 1
ATOM 730 C C . LYS A 1 94 ? -11.430 2.902 5.071 1.00 97.81 94 LYS A C 1
ATOM 732 O O . LYS A 1 94 ? -11.721 1.758 4.731 1.00 97.81 94 LYS A O 1
ATOM 737 N N . ASN A 1 95 ? -12.320 3.894 5.066 1.00 98.12 95 ASN A N 1
ATOM 738 C CA . ASN A 1 95 ? -13.727 3.707 4.718 1.00 98.12 95 ASN A CA 1
ATOM 739 C C . ASN A 1 95 ? -13.915 3.285 3.256 1.00 98.12 95 ASN A C 1
ATOM 741 O O . ASN A 1 95 ? -14.770 2.451 2.971 1.00 98.12 95 ASN A O 1
ATOM 745 N N . SER A 1 96 ? -13.126 3.832 2.327 1.00 98.06 96 SER A N 1
ATOM 746 C CA . SER A 1 96 ? -13.146 3.425 0.916 1.00 98.06 96 SER A CA 1
ATOM 747 C C . SER A 1 96 ? -12.767 1.948 0.755 1.00 98.06 96 SER A C 1
ATOM 749 O O . SER A 1 96 ? -13.478 1.187 0.097 1.00 98.06 96 SER A O 1
ATOM 751 N N . LEU A 1 97 ? -11.707 1.511 1.444 1.00 98.19 97 LEU A N 1
ATOM 752 C CA . LEU A 1 97 ? -11.268 0.115 1.449 1.00 98.19 97 LEU A CA 1
ATOM 753 C C . LEU A 1 97 ? -12.310 -0.814 2.088 1.00 98.19 97 LEU A C 1
ATOM 755 O O . LEU A 1 97 ? -12.660 -1.829 1.492 1.00 98.19 97 LEU A O 1
ATOM 759 N N . LEU A 1 98 ? -12.861 -0.461 3.254 1.00 97.94 98 LEU A N 1
ATOM 760 C CA . LEU A 1 98 ? -13.903 -1.253 3.923 1.00 97.94 98 LEU A CA 1
ATOM 761 C C . LEU A 1 98 ? -15.179 -1.373 3.075 1.00 97.94 98 LEU A C 1
ATOM 763 O O . LEU A 1 98 ? -15.761 -2.454 2.995 1.00 97.94 98 LEU A O 1
ATOM 767 N N . LYS A 1 99 ? -15.584 -0.303 2.377 1.00 98.19 99 LYS A N 1
ATOM 768 C CA . LYS A 1 99 ? -16.698 -0.346 1.413 1.00 98.19 99 LYS A CA 1
ATOM 769 C C . LYS A 1 99 ? -16.414 -1.308 0.259 1.00 98.19 99 LYS A C 1
ATOM 771 O O . LYS A 1 99 ? -17.309 -2.040 -0.159 1.00 98.19 99 LYS A O 1
ATOM 776 N N . ALA A 1 100 ? -15.182 -1.334 -0.245 1.00 97.75 100 ALA A N 1
ATOM 777 C CA . ALA A 1 100 ? -14.791 -2.281 -1.285 1.00 97.75 100 ALA A CA 1
ATOM 778 C C . ALA A 1 100 ? -14.772 -3.733 -0.781 1.00 97.75 100 ALA A C 1
ATOM 780 O O . ALA A 1 100 ? -15.257 -4.610 -1.492 1.00 97.75 100 ALA A O 1
ATOM 781 N N . PHE A 1 101 ? -14.319 -3.986 0.453 1.00 97.94 101 PHE A N 1
ATOM 782 C CA . PHE A 1 101 ? -14.429 -5.305 1.089 1.00 97.94 101 PHE A CA 1
ATOM 783 C C . PHE A 1 101 ? -15.885 -5.762 1.218 1.00 97.94 101 PHE A C 1
ATOM 785 O O . PHE A 1 101 ? -16.191 -6.907 0.893 1.00 97.94 101 PHE A O 1
ATOM 792 N N . ALA A 1 102 ? -16.787 -4.871 1.642 1.00 97.31 102 ALA A N 1
ATOM 793 C CA . ALA A 1 102 ? -18.213 -5.179 1.747 1.00 97.31 102 ALA A CA 1
ATOM 794 C C . ALA A 1 102 ? -18.833 -5.531 0.383 1.00 97.31 102 ALA A C 1
ATOM 796 O O . ALA A 1 102 ? -19.674 -6.419 0.298 1.00 97.31 102 ALA A O 1
ATOM 797 N N . LYS A 1 103 ? -18.383 -4.880 -0.698 1.00 97.50 103 LYS A N 1
ATOM 798 C CA . LYS A 1 103 ? -18.826 -5.179 -2.068 1.00 97.50 103 LYS A CA 1
ATOM 799 C C . LYS A 1 103 ? -18.263 -6.501 -2.607 1.00 97.50 103 LYS A C 1
ATOM 801 O O . LYS A 1 103 ? -18.917 -7.156 -3.409 1.00 97.50 103 LYS A O 1
ATOM 806 N N . GLY A 1 104 ? -17.044 -6.861 -2.212 1.00 94.50 104 GLY A N 1
ATOM 807 C CA . GLY A 1 104 ? -16.309 -8.027 -2.709 1.00 94.50 104 GLY A CA 1
ATOM 808 C C . GLY A 1 104 ? -16.418 -9.278 -1.837 1.00 94.50 104 GLY A C 1
ATOM 809 O O . GLY A 1 104 ? -15.514 -1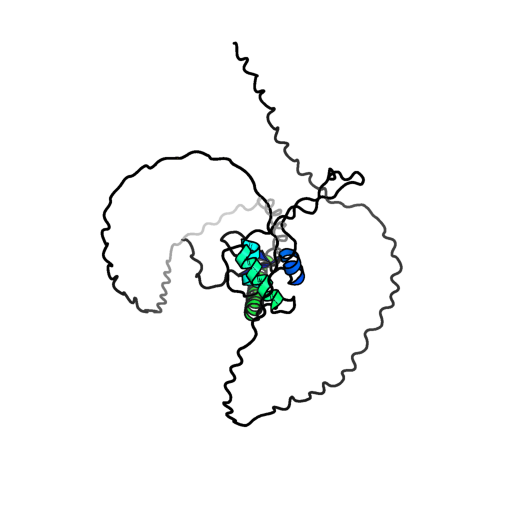0.109 -1.878 1.00 94.50 104 GLY A O 1
ATOM 810 N N . ASN A 1 105 ? -17.466 -9.404 -1.013 1.00 94.06 105 ASN A N 1
ATOM 811 C CA . ASN A 1 105 ? -17.659 -10.529 -0.086 1.00 94.06 105 ASN A CA 1
ATOM 812 C C . ASN A 1 105 ? -16.429 -10.805 0.805 1.00 94.06 105 ASN A C 1
ATOM 814 O O . ASN A 1 105 ? -16.053 -11.951 1.032 1.00 94.06 105 ASN A O 1
ATOM 818 N N . GLY A 1 106 ? -15.764 -9.749 1.284 1.00 93.62 106 GLY A N 1
ATOM 819 C CA . GLY A 1 106 ? -14.577 -9.870 2.135 1.00 93.62 106 GLY A CA 1
ATOM 820 C C . GLY A 1 106 ? -13.252 -10.045 1.384 1.00 93.62 106 GLY A C 1
ATOM 821 O O . GLY A 1 106 ? -12.216 -10.191 2.028 1.00 93.62 106 GLY A O 1
ATOM 822 N N . SER A 1 107 ? -13.237 -9.955 0.051 1.00 96.75 107 SER A N 1
ATOM 823 C CA . SER A 1 107 ? -12.008 -9.952 -0.749 1.00 96.75 107 SER A CA 1
ATOM 824 C C . SER A 1 107 ? -11.940 -8.746 -1.689 1.00 96.75 107 SER A C 1
ATOM 826 O O . SER A 1 107 ? -12.934 -8.365 -2.303 1.00 96.75 107 SER A O 1
ATOM 828 N N . LEU A 1 108 ? -10.753 -8.145 -1.838 1.00 97.12 108 LEU A N 1
ATOM 829 C CA . LEU A 1 108 ? -10.495 -7.161 -2.893 1.00 97.12 108 LEU A CA 1
ATOM 830 C C . LEU A 1 108 ? -9.779 -7.818 -4.067 1.00 97.12 108 LEU A C 1
ATOM 832 O O . LEU A 1 108 ? -8.680 -8.353 -3.926 1.00 97.12 108 LEU A O 1
ATOM 836 N N . THR A 1 109 ? -10.384 -7.697 -5.246 1.00 97.06 109 THR A N 1
ATOM 837 C CA . THR A 1 109 ? -9.757 -8.086 -6.511 1.00 97.06 109 THR A CA 1
ATOM 838 C C . THR A 1 109 ? -8.939 -6.920 -7.057 1.00 97.06 109 THR A C 1
ATOM 840 O O . THR A 1 109 ? -9.436 -5.798 -7.146 1.00 97.06 109 THR A O 1
ATOM 843 N N . VAL A 1 110 ? -7.689 -7.182 -7.443 1.00 97.62 110 VAL A N 1
ATOM 844 C CA . VAL A 1 110 ? -6.824 -6.179 -8.077 1.00 97.62 110 VAL A CA 1
ATOM 845 C C . VAL A 1 110 ? -7.292 -5.945 -9.521 1.00 97.62 110 VAL A C 1
ATOM 847 O O . VAL A 1 110 ? -7.429 -6.908 -10.278 1.00 97.62 110 VAL A O 1
ATOM 850 N N . PRO A 1 111 ? -7.521 -4.693 -9.952 1.00 97.62 111 PRO A N 1
ATOM 851 C CA . PRO A 1 111 ? -7.944 -4.415 -11.320 1.00 97.62 111 PRO A CA 1
ATOM 852 C C . PRO A 1 111 ? -6.907 -4.846 -12.362 1.00 97.62 111 PRO A C 1
ATOM 854 O O . PRO A 1 111 ? -5.710 -4.607 -12.199 1.00 97.62 111 PRO A O 1
ATOM 857 N N . LYS A 1 112 ? -7.379 -5.382 -13.499 1.00 97.81 112 LYS A N 1
ATOM 858 C CA . LYS A 1 112 ? -6.530 -5.838 -14.621 1.00 97.81 112 LYS A CA 1
ATOM 859 C C . LYS A 1 112 ? -5.538 -4.773 -15.103 1.00 97.81 112 LYS A C 1
ATOM 861 O O . LYS A 1 112 ? -4.419 -5.102 -15.470 1.00 97.81 112 LYS A O 1
ATOM 866 N N . LYS A 1 113 ? -5.927 -3.493 -15.050 1.00 96.00 113 LYS A N 1
ATOM 867 C CA . LYS A 1 113 ? -5.058 -2.360 -15.411 1.00 96.00 113 LYS A CA 1
ATOM 868 C C . LYS A 1 113 ? -3.808 -2.282 -14.530 1.00 96.00 113 LYS A C 1
ATOM 870 O O . LYS A 1 113 ? -2.725 -2.047 -15.044 1.00 96.00 113 LYS A O 1
ATOM 875 N N . VAL A 1 114 ? -3.949 -2.504 -13.221 1.00 95.69 114 VAL A N 1
ATOM 876 C CA . VAL A 1 114 ? -2.817 -2.471 -12.282 1.00 95.69 114 VAL A CA 1
ATOM 877 C C . VAL A 1 114 ? -1.894 -3.665 -12.522 1.00 95.69 114 VAL A C 1
ATOM 879 O O . VAL A 1 114 ? -0.680 -3.494 -12.527 1.00 95.69 114 VAL A O 1
ATOM 882 N N . LEU A 1 115 ? -2.460 -4.848 -12.789 1.00 96.94 115 LEU A N 1
ATOM 883 C CA . LEU A 1 115 ? -1.683 -6.050 -13.117 1.00 96.94 115 LEU A CA 1
ATOM 884 C C . LEU A 1 115 ? -0.882 -5.888 -14.418 1.00 96.94 115 LEU A C 1
ATOM 886 O O . LEU A 1 115 ? 0.296 -6.226 -14.446 1.00 96.94 115 LEU A O 1
ATOM 890 N N . ALA A 1 116 ? -1.481 -5.305 -15.460 1.00 96.56 116 ALA A N 1
ATOM 891 C CA . ALA A 1 116 ? -0.782 -5.021 -16.715 1.00 96.56 116 ALA A CA 1
ATOM 892 C C . ALA A 1 116 ? 0.388 -4.039 -16.515 1.00 96.56 116 ALA A C 1
ATOM 894 O O . ALA A 1 116 ? 1.467 -4.223 -17.077 1.00 96.56 116 ALA A O 1
ATOM 895 N N . THR A 1 117 ? 0.205 -3.013 -15.677 1.00 94.94 117 THR A N 1
ATOM 896 C CA . THR A 1 117 ? 1.288 -2.086 -15.317 1.00 94.94 117 THR A CA 1
ATOM 897 C C . THR A 1 117 ? 2.390 -2.781 -14.517 1.00 94.94 117 THR A C 1
ATOM 899 O O . THR A 1 117 ? 3.569 -2.542 -14.769 1.00 94.94 117 THR A O 1
ATOM 902 N N . GLU A 1 118 ? 2.026 -3.657 -13.577 1.00 95.50 118 GLU A N 1
ATOM 903 C CA . GLU A 1 118 ? 2.972 -4.457 -12.795 1.00 95.50 118 GLU A CA 1
ATOM 904 C C . GLU A 1 118 ? 3.840 -5.344 -13.700 1.00 95.50 118 GLU A C 1
ATOM 906 O O . GLU A 1 118 ? 5.063 -5.353 -13.560 1.00 95.50 118 GLU A O 1
ATOM 911 N N . GLU A 1 119 ? 3.231 -6.034 -14.663 1.00 97.06 119 GLU A N 1
ATOM 912 C CA . GLU A 1 119 ? 3.936 -6.875 -15.631 1.00 97.06 119 GLU A CA 1
ATOM 913 C C . GLU A 1 119 ? 4.844 -6.055 -16.557 1.00 97.06 119 GLU A C 1
ATOM 915 O O . GLU A 1 119 ? 6.020 -6.383 -16.721 1.00 97.06 119 GLU A O 1
ATOM 920 N N . ARG A 1 120 ? 4.348 -4.928 -17.088 1.00 96.62 120 ARG A N 1
ATOM 921 C CA . ARG A 1 120 ? 5.149 -4.004 -17.905 1.00 96.62 120 ARG A CA 1
ATOM 922 C C . ARG A 1 120 ? 6.393 -3.521 -17.154 1.00 96.62 120 ARG A C 1
ATOM 924 O O . ARG A 1 120 ? 7.484 -3.547 -17.721 1.00 96.62 120 ARG A O 1
ATOM 931 N N . LEU A 1 121 ? 6.248 -3.087 -15.897 1.00 95.06 121 LEU A N 1
ATOM 932 C CA . LEU A 1 121 ? 7.381 -2.615 -15.092 1.00 95.06 121 LEU A CA 1
ATOM 933 C C . LEU A 1 121 ? 8.346 -3.747 -14.735 1.00 95.06 121 LEU A C 1
ATOM 935 O O . LEU A 1 121 ? 9.556 -3.538 -14.768 1.00 95.06 121 LEU A O 1
ATOM 939 N N . ARG A 1 122 ? 7.834 -4.945 -14.435 1.00 95.62 122 ARG A N 1
ATOM 940 C CA . ARG A 1 122 ? 8.662 -6.129 -14.184 1.00 95.62 122 ARG A CA 1
ATOM 941 C C . ARG A 1 122 ? 9.519 -6.468 -15.404 1.00 95.62 122 ARG A C 1
ATOM 943 O O . ARG A 1 122 ? 10.724 -6.647 -15.254 1.00 95.62 122 ARG A O 1
ATOM 950 N N . ASN A 1 123 ? 8.925 -6.503 -16.594 1.00 96.56 123 ASN A N 1
ATOM 951 C CA . ASN A 1 123 ? 9.630 -6.831 -17.835 1.00 96.56 123 ASN A CA 1
ATOM 952 C C . ASN A 1 123 ? 10.672 -5.764 -18.195 1.00 96.56 123 ASN A C 1
ATOM 954 O O . ASN A 1 123 ? 11.807 -6.105 -18.517 1.00 96.56 123 ASN A O 1
ATOM 958 N N . ALA A 1 124 ? 10.318 -4.479 -18.073 1.00 93.50 124 ALA A N 1
ATOM 959 C CA . ALA A 1 124 ? 11.256 -3.378 -18.289 1.00 93.50 124 ALA A CA 1
ATOM 960 C C . ALA A 1 124 ? 12.452 -3.453 -17.327 1.00 93.50 124 ALA A C 1
ATOM 962 O O . ALA A 1 124 ? 13.598 -3.311 -17.747 1.00 93.50 124 ALA A O 1
ATOM 963 N N . PHE A 1 125 ? 12.188 -3.745 -16.051 1.00 94.44 125 PHE A N 1
ATOM 964 C CA . PHE A 1 125 ? 13.226 -3.890 -15.040 1.00 94.44 125 PHE A CA 1
ATOM 965 C C . PHE A 1 125 ? 14.155 -5.080 -15.329 1.00 94.44 125 PHE A C 1
ATOM 967 O O . PHE A 1 125 ? 15.371 -4.942 -15.232 1.00 94.44 125 PHE A O 1
ATOM 974 N N . VAL A 1 126 ? 13.606 -6.247 -15.694 1.00 92.81 126 VAL A N 1
ATOM 975 C CA . VAL A 1 126 ? 14.406 -7.432 -16.058 1.00 92.81 126 VAL A CA 1
ATOM 976 C C . VAL A 1 126 ? 15.296 -7.129 -17.263 1.00 92.81 126 VAL A C 1
ATOM 978 O O . VAL A 1 126 ? 16.499 -7.369 -17.189 1.00 92.81 126 VAL A O 1
ATOM 981 N N . ALA A 1 127 ? 14.742 -6.522 -18.315 1.00 95.00 127 ALA A N 1
ATOM 982 C CA . ALA A 1 127 ? 15.495 -6.149 -19.510 1.00 95.00 127 ALA A CA 1
ATOM 983 C C . ALA A 1 127 ? 16.631 -5.154 -19.204 1.00 95.00 127 ALA A C 1
ATOM 985 O O . ALA A 1 127 ? 17.752 -5.318 -19.690 1.00 95.00 127 ALA A O 1
ATOM 986 N N . GLU A 1 128 ? 16.382 -4.141 -18.367 1.00 92.94 128 GLU A N 1
ATOM 987 C CA . GLU A 1 128 ? 17.412 -3.178 -17.961 1.00 92.94 128 GLU A CA 1
ATOM 988 C C . GLU A 1 128 ? 18.501 -3.830 -17.100 1.00 92.94 128 GLU A C 1
ATOM 990 O O . GLU A 1 128 ? 19.688 -3.562 -17.297 1.00 92.94 128 GLU A O 1
ATOM 995 N N . ASN A 1 129 ? 18.131 -4.740 -16.197 1.00 90.50 129 ASN A N 1
ATOM 996 C CA . ASN A 1 129 ? 19.093 -5.485 -15.391 1.00 90.50 129 ASN A CA 1
ATOM 997 C C . ASN A 1 129 ? 19.955 -6.434 -16.226 1.00 90.50 129 ASN A C 1
ATOM 999 O O . ASN A 1 129 ? 21.154 -6.546 -15.973 1.00 90.50 129 ASN A O 1
ATOM 1003 N N . GLU A 1 130 ? 19.377 -7.111 -17.217 1.00 92.88 130 GLU A N 1
ATOM 1004 C CA . GLU A 1 130 ? 20.128 -7.935 -18.166 1.00 92.88 130 GLU A CA 1
ATOM 1005 C C . GLU A 1 130 ? 21.083 -7.079 -19.001 1.00 92.88 130 GLU A C 1
ATOM 1007 O O . GLU A 1 130 ? 22.266 -7.410 -19.114 1.00 92.88 130 GLU A O 1
ATOM 1012 N N . ALA A 1 131 ? 20.627 -5.924 -19.496 1.00 92.31 131 ALA A N 1
ATOM 1013 C CA . ALA A 1 131 ? 21.474 -4.974 -20.211 1.00 92.31 131 ALA A CA 1
ATOM 1014 C C . ALA A 1 131 ? 22.606 -4.421 -19.325 1.00 92.31 131 ALA A C 1
ATOM 1016 O O . ALA A 1 131 ? 23.753 -4.320 -19.766 1.00 92.31 131 ALA A O 1
ATOM 1017 N N . ALA A 1 132 ? 22.326 -4.100 -18.059 1.00 88.94 132 ALA A N 1
ATOM 1018 C CA . ALA A 1 132 ? 23.334 -3.679 -17.091 1.00 88.94 132 ALA A CA 1
ATOM 1019 C C . ALA A 1 132 ? 24.330 -4.811 -16.798 1.00 88.94 132 ALA A C 1
ATOM 1021 O O . ALA A 1 132 ? 25.542 -4.590 -16.797 1.00 88.94 132 ALA A O 1
ATOM 1022 N N . LYS A 1 133 ? 23.850 -6.046 -16.629 1.00 90.19 133 LYS A N 1
ATOM 1023 C CA . LYS A 1 133 ? 24.705 -7.225 -16.457 1.00 90.19 133 LYS A CA 1
ATOM 1024 C C . LYS A 1 133 ? 25.578 -7.473 -17.689 1.00 90.19 133 LYS A C 1
ATOM 1026 O O . LYS A 1 133 ? 26.736 -7.826 -17.514 1.00 90.19 133 LYS A O 1
ATOM 1031 N N . ALA A 1 134 ? 25.099 -7.227 -18.906 1.00 90.69 134 ALA A N 1
ATOM 1032 C CA . ALA A 1 134 ? 25.930 -7.295 -20.109 1.00 90.69 134 ALA A CA 1
ATOM 1033 C C . ALA A 1 134 ? 27.012 -6.196 -20.124 1.00 90.69 134 ALA A C 1
ATOM 1035 O O . ALA A 1 134 ? 28.174 -6.478 -20.411 1.00 90.69 134 ALA A O 1
ATOM 1036 N N . ARG A 1 135 ? 26.662 -4.959 -19.737 1.00 90.06 135 ARG A N 1
ATOM 1037 C CA . ARG A 1 135 ? 27.597 -3.817 -19.677 1.00 90.06 135 ARG A CA 1
ATOM 1038 C C . ARG A 1 135 ? 28.694 -3.985 -18.621 1.00 90.06 135 ARG A C 1
ATOM 1040 O O . ARG A 1 135 ? 29.840 -3.628 -18.876 1.00 90.06 135 ARG A O 1
ATOM 1047 N N . TYR A 1 136 ? 28.360 -4.518 -17.445 1.00 89.00 136 TYR A N 1
ATOM 1048 C CA . TYR A 1 136 ? 29.283 -4.584 -16.303 1.00 89.00 136 TYR A CA 1
ATOM 1049 C C . TYR A 1 136 ? 29.811 -5.997 -16.017 1.00 89.00 136 TYR A C 1
ATOM 1051 O O . TYR A 1 136 ? 30.967 -6.161 -15.629 1.00 89.00 136 TYR A O 1
ATOM 1059 N N . GLY A 1 137 ? 29.004 -7.032 -16.248 1.00 73.38 137 GLY A N 1
ATOM 1060 C CA . GLY A 1 137 ? 29.325 -8.432 -15.954 1.00 73.38 137 GLY A CA 1
ATOM 1061 C C . GLY A 1 137 ? 30.302 -9.082 -16.935 1.00 73.38 137 GLY A C 1
ATOM 1062 O O . GLY A 1 137 ? 30.972 -10.039 -16.561 1.00 73.38 137 GLY A O 1
ATOM 1063 N N . GLY A 1 138 ? 30.470 -8.533 -18.142 1.00 57.62 138 GLY A N 1
ATOM 1064 C CA . GLY A 1 138 ? 31.460 -9.016 -19.115 1.00 57.62 138 GLY A CA 1
ATOM 1065 C C . GLY A 1 138 ? 32.916 -8.615 -18.828 1.00 57.62 138 GLY A C 1
ATOM 1066 O O . GLY A 1 138 ? 33.823 -9.127 -19.473 1.00 57.62 138 GLY A O 1
ATOM 1067 N N . SER A 1 139 ? 33.178 -7.723 -17.862 1.00 54.12 139 SER A N 1
ATOM 1068 C CA . SER A 1 139 ? 34.527 -7.162 -17.633 1.00 54.12 139 SER A CA 1
ATOM 1069 C C . SER A 1 139 ? 35.184 -7.559 -16.299 1.00 54.12 139 SER A C 1
ATOM 1071 O O . SER A 1 139 ? 36.357 -7.255 -16.074 1.00 54.12 139 SER A O 1
ATOM 1073 N N . GLY A 1 140 ? 34.470 -8.285 -15.429 1.00 52.34 140 GLY A N 1
ATOM 1074 C CA . GLY A 1 140 ? 34.966 -8.706 -14.109 1.00 52.34 140 GLY A CA 1
ATOM 1075 C C . GLY A 1 140 ? 35.749 -10.026 -14.079 1.00 52.34 140 GLY A C 1
ATOM 1076 O O . GLY A 1 140 ? 36.531 -10.235 -13.155 1.00 52.34 140 GLY A O 1
ATOM 1077 N N . ALA A 1 141 ? 35.601 -10.896 -15.085 1.00 51.78 141 ALA A N 1
ATOM 1078 C CA . ALA A 1 141 ? 36.342 -12.163 -15.158 1.00 51.78 141 ALA A CA 1
ATOM 1079 C C . ALA A 1 141 ? 37.697 -12.048 -15.893 1.00 51.78 141 ALA A C 1
ATOM 1081 O O . ALA A 1 141 ? 38.532 -12.937 -15.777 1.00 51.78 141 ALA A O 1
ATOM 1082 N N . GLY A 1 142 ? 37.955 -10.942 -16.605 1.00 51.28 142 GLY A N 1
ATOM 1083 C CA . GLY A 1 142 ? 39.173 -10.762 -17.412 1.00 51.28 142 GLY A CA 1
ATOM 1084 C C . GLY A 1 142 ? 40.331 -10.016 -16.734 1.00 51.28 142 GLY A C 1
ATOM 1085 O O . GLY A 1 142 ? 41.462 -10.090 -17.203 1.00 51.28 142 GLY A O 1
ATOM 1086 N N . LYS A 1 143 ? 40.108 -9.306 -15.618 1.00 53.09 143 LYS A N 1
ATOM 1087 C CA . LYS A 1 143 ? 41.149 -8.462 -14.983 1.00 53.09 143 LYS A CA 1
ATOM 1088 C C . LYS A 1 143 ? 41.979 -9.148 -13.892 1.00 53.09 143 LYS A C 1
ATOM 1090 O O . LYS A 1 143 ? 42.717 -8.472 -13.180 1.00 53.09 143 LYS A O 1
ATOM 1095 N N . LYS A 1 144 ? 41.902 -10.477 -13.764 1.00 54.84 144 LYS A N 1
ATOM 1096 C CA . LYS A 1 144 ? 42.877 -11.249 -12.971 1.00 54.84 144 LYS A CA 1
ATOM 1097 C C . LYS A 1 144 ? 44.028 -11.830 -13.802 1.00 54.84 144 LYS A C 1
ATOM 1099 O O . LYS A 1 144 ? 45.009 -12.240 -13.205 1.00 54.84 144 LYS A O 1
ATOM 1104 N N . ALA A 1 145 ? 43.975 -11.782 -15.137 1.00 53.97 145 ALA A N 1
ATOM 1105 C CA . ALA A 1 145 ? 45.057 -12.293 -15.990 1.00 53.97 145 ALA A CA 1
ATOM 1106 C C . ALA A 1 145 ? 46.124 -11.243 -16.370 1.00 53.97 145 ALA A C 1
ATOM 1108 O O . ALA A 1 145 ? 47.162 -11.593 -16.915 1.00 53.97 145 ALA A O 1
ATOM 1109 N N . SER A 1 146 ? 45.912 -9.953 -16.080 1.00 53.38 146 SER A N 1
ATOM 1110 C CA . SER A 1 146 ? 46.852 -8.884 -16.463 1.00 53.38 146 SER A CA 1
ATOM 1111 C C . SER A 1 146 ? 47.705 -8.343 -15.309 1.00 53.38 146 SER A C 1
ATOM 1113 O O . SER A 1 146 ? 48.393 -7.341 -15.495 1.00 53.38 146 SER A O 1
ATOM 1115 N N . LYS A 1 147 ? 47.677 -8.965 -14.119 1.00 54.59 147 LYS A N 1
ATOM 1116 C CA . LYS A 1 147 ? 48.579 -8.589 -13.012 1.00 54.59 147 LYS A CA 1
ATOM 1117 C C . LYS A 1 147 ? 49.884 -9.396 -12.995 1.00 54.59 147 LYS A C 1
ATOM 1119 O O . LYS A 1 147 ? 50.874 -8.887 -12.480 1.00 54.59 147 LYS A O 1
ATOM 1124 N N . ASP A 1 148 ? 49.933 -10.541 -13.675 1.00 54.94 148 ASP A N 1
ATOM 1125 C CA . ASP A 1 148 ? 51.135 -11.390 -13.718 1.00 54.94 148 ASP A CA 1
ATOM 1126 C C . ASP A 1 148 ? 52.089 -11.076 -14.888 1.00 54.94 148 ASP A C 1
ATOM 1128 O O . ASP A 1 148 ? 53.153 -11.672 -14.994 1.00 54.94 148 ASP A O 1
ATOM 1132 N N . ILE A 1 149 ? 51.773 -10.088 -15.739 1.00 56.44 149 ILE A N 1
ATOM 1133 C CA . ILE A 1 149 ? 52.684 -9.631 -16.813 1.00 56.44 149 ILE A CA 1
ATOM 1134 C C . ILE A 1 149 ? 53.493 -8.383 -16.393 1.00 56.44 149 ILE A C 1
ATOM 1136 O O . ILE A 1 149 ? 54.520 -8.069 -16.989 1.00 56.44 149 ILE A O 1
ATOM 1140 N N . SER A 1 150 ? 53.106 -7.683 -15.318 1.00 50.09 150 SER A N 1
ATOM 1141 C CA . SER A 1 150 ? 53.772 -6.434 -14.904 1.00 50.09 150 SER A CA 1
ATOM 1142 C C . SER A 1 150 ? 54.966 -6.620 -13.955 1.00 50.09 150 SER A C 1
ATOM 1144 O O . SER A 1 150 ? 55.653 -5.640 -13.670 1.00 50.09 150 SER A O 1
ATOM 1146 N N . SER A 1 151 ? 55.243 -7.827 -13.458 1.00 51.69 151 SER A N 1
ATOM 1147 C CA . SER A 1 151 ? 56.366 -8.076 -12.537 1.00 51.69 151 SER A CA 1
ATOM 1148 C C . SER A 1 151 ? 57.653 -8.566 -13.212 1.00 51.69 151 SER A C 1
ATOM 1150 O O . SER A 1 151 ? 58.678 -8.608 -12.542 1.00 51.69 151 SER A O 1
ATOM 1152 N N . ASN A 1 152 ? 57.660 -8.848 -14.525 1.00 50.28 152 ASN A N 1
ATOM 1153 C CA . ASN A 1 152 ? 58.876 -9.279 -15.242 1.00 50.28 152 ASN A CA 1
ATOM 1154 C C . ASN A 1 152 ? 59.528 -8.194 -16.126 1.00 50.28 152 ASN A C 1
ATOM 1156 O O . ASN A 1 152 ? 60.572 -8.425 -16.732 1.00 50.28 152 ASN A O 1
ATOM 1160 N N . SER A 1 153 ? 58.959 -6.984 -16.184 1.00 48.88 153 SER A N 1
ATOM 1161 C CA . SER A 1 153 ? 59.482 -5.886 -17.017 1.00 48.88 153 SER A CA 1
ATOM 1162 C C . SER A 1 153 ? 60.616 -5.077 -16.365 1.00 48.88 153 SER A C 1
ATOM 1164 O O . SER A 1 153 ? 61.193 -4.213 -17.023 1.00 48.88 153 SER A O 1
ATOM 1166 N N . THR A 1 154 ? 60.972 -5.327 -15.101 1.00 51.81 154 THR A N 1
ATOM 1167 C CA . THR A 1 154 ? 61.958 -4.502 -14.372 1.00 51.81 154 THR A CA 1
ATOM 1168 C C . THR A 1 154 ? 63.374 -5.081 -14.310 1.00 51.81 154 THR A C 1
ATOM 1170 O O . THR A 1 154 ? 64.252 -4.437 -13.744 1.00 51.81 154 THR A O 1
ATOM 1173 N N . GLN A 1 155 ? 63.652 -6.240 -14.923 1.00 50.75 155 GLN A N 1
ATOM 1174 C CA . GLN A 1 155 ? 65.024 -6.784 -14.995 1.00 50.75 155 GLN A CA 1
ATOM 1175 C C . GLN A 1 155 ? 65.691 -6.710 -16.376 1.00 50.75 155 GLN A C 1
ATOM 1177 O O . GLN A 1 155 ? 66.911 -6.825 -16.457 1.00 50.75 155 GLN A O 1
ATOM 1182 N N . SER A 1 156 ? 64.959 -6.409 -17.452 1.00 47.16 156 SER A N 1
ATOM 1183 C CA . SER A 1 156 ? 65.536 -6.318 -18.805 1.00 47.16 156 SER A CA 1
ATOM 1184 C C . SER A 1 156 ? 65.822 -4.874 -19.251 1.00 47.16 156 SER A C 1
ATOM 1186 O O . SER A 1 156 ? 65.623 -4.523 -20.410 1.00 47.16 156 SER A O 1
ATOM 1188 N N . ALA A 1 157 ? 66.289 -4.020 -18.332 1.00 49.00 157 ALA A N 1
ATOM 1189 C CA . ALA A 1 157 ? 66.694 -2.632 -18.606 1.00 49.00 157 ALA A CA 1
ATOM 1190 C C . ALA A 1 157 ? 68.212 -2.391 -18.442 1.00 49.00 157 ALA A C 1
ATOM 1192 O O . ALA A 1 157 ? 68.662 -1.260 -18.269 1.00 49.00 157 ALA A O 1
ATOM 1193 N N . ARG A 1 158 ? 69.037 -3.444 -18.522 1.00 56.16 158 ARG A N 1
ATOM 1194 C CA . ARG A 1 158 ? 70.490 -3.314 -18.704 1.00 56.16 158 ARG A CA 1
ATOM 1195 C C . ARG A 1 158 ? 70.898 -4.001 -20.002 1.00 56.16 158 ARG A C 1
ATOM 1197 O O . ARG A 1 158 ? 70.771 -5.211 -20.115 1.00 56.16 158 ARG A O 1
ATOM 1204 N N . LYS A 1 159 ? 71.480 -3.206 -20.905 1.00 57.38 159 LYS A N 1
ATOM 1205 C CA . LYS A 1 159 ? 72.041 -3.542 -22.230 1.00 57.38 159 LYS A CA 1
ATOM 1206 C C . LYS A 1 159 ? 71.061 -3.395 -23.396 1.00 57.38 159 LYS A C 1
ATOM 1208 O O . LYS A 1 159 ? 70.514 -4.372 -23.885 1.00 57.38 159 LYS A O 1
ATOM 1213 N N . ARG A 1 160 ? 70.973 -2.170 -23.915 1.00 50.56 160 ARG A N 1
ATOM 1214 C CA . ARG A 1 160 ? 71.193 -1.867 -25.341 1.00 50.56 160 ARG A CA 1
ATOM 1215 C C . ARG A 1 160 ? 71.446 -0.366 -25.486 1.00 50.56 160 ARG A C 1
ATOM 1217 O O . ARG A 1 160 ? 70.545 0.459 -25.451 1.00 50.56 160 ARG A O 1
ATOM 1224 N N . LYS A 1 161 ? 72.740 -0.054 -25.522 1.00 58.34 161 LYS A N 1
ATOM 1225 C CA . LYS A 1 161 ? 73.331 1.136 -26.144 1.00 58.34 161 LYS A CA 1
ATOM 1226 C C . LYS A 1 161 ? 73.278 0.913 -27.670 1.00 58.34 161 LYS A C 1
ATOM 1228 O O . LYS A 1 161 ? 73.155 -0.247 -28.059 1.00 58.34 161 LYS A O 1
ATOM 1233 N N . VAL A 1 162 ? 73.480 1.976 -28.457 1.00 50.41 162 VAL A N 1
ATOM 1234 C CA . VAL A 1 162 ? 73.546 2.062 -29.944 1.00 50.41 162 VAL A CA 1
ATOM 1235 C C . VAL A 1 162 ? 72.239 2.639 -30.524 1.00 50.41 162 VAL A C 1
ATOM 1237 O O . VAL A 1 162 ? 71.229 1.953 -30.578 1.00 50.41 162 VAL A O 1
ATOM 1240 N N . THR A 1 163 ? 72.118 3.974 -30.588 1.00 53.88 163 THR A N 1
ATOM 1241 C CA . THR A 1 163 ? 72.341 4.843 -31.776 1.00 53.88 163 THR A CA 1
ATOM 1242 C C . THR A 1 163 ? 71.549 4.421 -33.005 1.00 53.88 163 THR A C 1
ATOM 1244 O O . THR A 1 163 ? 71.978 3.497 -33.677 1.00 53.88 163 THR A O 1
ATOM 1247 N N . GLU A 1 164 ? 70.507 5.182 -33.356 1.00 57.62 164 GLU A N 1
ATOM 1248 C CA . GLU A 1 164 ? 70.320 5.632 -34.740 1.00 57.62 164 GLU A CA 1
ATOM 1249 C C . GLU A 1 164 ? 69.383 6.845 -34.817 1.00 57.62 164 GLU A C 1
ATOM 1251 O O . GLU A 1 164 ? 68.416 6.972 -34.067 1.00 57.62 164 GLU A O 1
ATOM 1256 N N . VAL A 1 165 ? 69.764 7.756 -35.703 1.00 57.41 165 VAL A N 1
ATOM 1257 C CA . VAL A 1 165 ? 69.214 9.073 -36.015 1.00 57.41 165 VAL A CA 1
ATOM 1258 C C . VAL A 1 165 ? 68.357 8.925 -37.267 1.00 57.41 165 VAL A C 1
ATOM 1260 O O . VAL A 1 165 ? 68.942 8.569 -38.274 1.00 57.41 165 VAL A O 1
ATOM 1263 N N . VAL A 1 166 ? 67.055 9.241 -37.245 1.00 54.50 166 VAL A N 1
ATOM 1264 C CA . VAL A 1 166 ? 66.240 9.596 -38.439 1.00 54.50 166 VAL A CA 1
ATOM 1265 C C . VAL A 1 166 ? 65.002 10.364 -37.934 1.00 54.50 166 VAL A C 1
ATOM 1267 O O . VAL A 1 166 ? 64.201 9.823 -37.180 1.00 54.50 166 VAL A O 1
ATOM 1270 N N . GLU A 1 167 ? 65.004 11.695 -37.986 1.00 53.72 167 GLU A N 1
ATOM 1271 C CA . GLU A 1 167 ? 64.443 12.567 -39.039 1.00 53.72 167 GLU A CA 1
ATOM 1272 C C . GLU A 1 167 ? 62.905 12.699 -39.021 1.00 53.72 167 GLU A C 1
ATOM 1274 O O . GLU A 1 167 ? 62.140 11.759 -39.223 1.00 53.72 167 GLU A O 1
ATOM 1279 N N . VAL A 1 168 ? 62.481 13.935 -38.745 1.00 55.84 168 VAL A N 1
ATOM 1280 C CA . VAL A 1 168 ? 61.104 14.439 -38.686 1.00 55.84 168 VAL A CA 1
ATOM 1281 C C . VAL A 1 168 ? 60.644 14.822 -40.093 1.00 55.84 168 VAL A C 1
ATOM 1283 O O . VAL A 1 168 ? 61.394 15.489 -40.803 1.00 55.84 168 VAL A O 1
ATOM 1286 N N . PRO A 1 169 ? 59.375 14.556 -40.452 1.00 64.44 169 PRO A N 1
ATOM 1287 C CA . PRO A 1 169 ? 58.639 15.604 -41.160 1.00 64.44 169 PRO A CA 1
ATOM 1288 C C . PRO A 1 169 ? 57.201 15.845 -40.644 1.00 64.44 169 PRO A C 1
ATOM 1290 O O . PRO A 1 169 ? 56.636 15.024 -39.917 1.00 64.44 169 PRO A O 1
ATOM 1293 N N . PRO A 1 170 ? 56.604 17.007 -40.992 1.00 63.41 170 PRO A N 1
ATOM 1294 C CA . PRO A 1 170 ? 55.449 17.567 -40.301 1.00 63.41 170 PRO A CA 1
ATOM 1295 C C . PRO A 1 170 ? 54.086 17.297 -40.967 1.00 63.41 170 PRO A C 1
ATOM 1297 O O . PRO A 1 170 ? 53.969 17.085 -42.169 1.00 63.41 170 PRO A O 1
ATOM 1300 N N . ALA A 1 171 ? 53.057 17.418 -40.120 1.00 55.41 171 ALA A N 1
ATOM 1301 C CA . ALA A 1 171 ? 51.710 17.952 -40.353 1.00 55.41 171 ALA A CA 1
ATOM 1302 C C . ALA A 1 171 ? 50.982 17.645 -41.676 1.00 55.41 171 ALA A C 1
ATOM 1304 O O . ALA A 1 171 ? 51.284 18.239 -42.707 1.00 55.41 171 ALA A O 1
ATOM 1305 N N . LYS A 1 172 ? 49.838 16.943 -41.582 1.00 46.16 172 LYS A N 1
ATOM 1306 C CA . LYS A 1 172 ? 48.647 17.267 -42.390 1.00 46.16 172 LYS A CA 1
ATOM 1307 C C . LYS A 1 172 ? 47.355 17.145 -41.585 1.00 46.16 172 LYS A C 1
ATOM 1309 O O . LYS A 1 172 ? 47.054 16.124 -40.976 1.00 46.16 172 LYS A O 1
ATOM 1314 N N . ALA A 1 173 ? 46.606 18.240 -41.624 1.00 52.25 173 ALA A N 1
ATOM 1315 C CA . ALA A 1 173 ? 45.238 18.382 -41.169 1.00 52.25 173 ALA 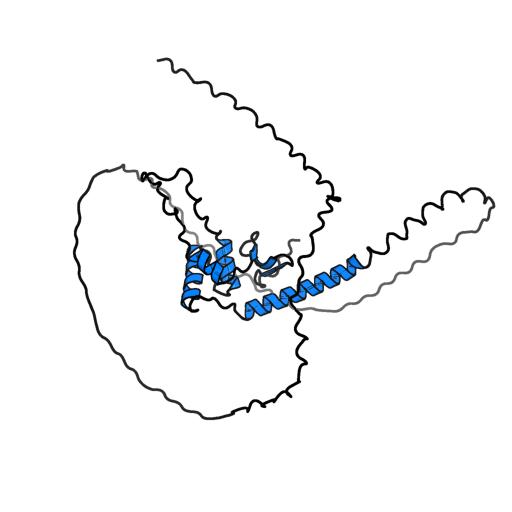A CA 1
ATOM 1316 C C . ALA A 1 173 ? 44.275 17.516 -41.996 1.00 52.25 173 ALA A C 1
ATOM 1318 O O . ALA A 1 173 ? 44.397 17.450 -43.218 1.00 52.25 173 ALA A O 1
ATOM 1319 N N . ALA A 1 174 ? 43.250 16.962 -41.349 1.00 49.19 174 ALA A N 1
ATOM 1320 C CA . ALA A 1 174 ? 42.049 16.490 -42.026 1.00 49.19 174 ALA A CA 1
ATOM 1321 C C . ALA A 1 174 ? 40.809 16.914 -41.228 1.00 49.19 174 ALA A C 1
ATOM 1323 O O . ALA A 1 174 ? 40.458 16.344 -40.198 1.00 49.19 174 ALA A O 1
ATOM 1324 N N . LYS A 1 175 ? 40.157 17.964 -41.737 1.00 50.50 175 LYS A N 1
ATOM 1325 C CA . LYS A 1 175 ? 38.754 18.284 -41.475 1.00 50.50 175 LYS A CA 1
ATOM 1326 C C . LYS A 1 175 ? 37.893 17.138 -42.010 1.00 50.50 175 LYS A C 1
ATOM 1328 O O . LYS A 1 175 ? 37.965 16.837 -43.197 1.00 50.50 175 LYS A O 1
ATOM 1333 N N . THR A 1 176 ? 36.980 16.621 -41.198 1.00 48.09 176 THR A N 1
ATOM 1334 C CA . THR A 1 176 ? 35.768 15.955 -41.696 1.00 48.09 176 THR A CA 1
ATOM 1335 C C . THR A 1 176 ? 34.547 16.609 -41.076 1.00 48.09 176 THR A C 1
ATOM 1337 O O . THR A 1 176 ? 34.066 16.242 -40.010 1.00 48.09 176 THR A O 1
ATOM 1340 N N . THR A 1 177 ? 34.049 17.612 -41.789 1.00 47.75 177 THR A N 1
ATOM 1341 C CA . THR A 1 177 ? 32.660 18.054 -41.752 1.00 47.75 177 THR A CA 1
ATOM 1342 C C . THR A 1 177 ? 31.777 16.989 -42.394 1.00 47.75 177 THR A C 1
ATOM 1344 O O . THR A 1 177 ? 31.968 16.679 -43.569 1.00 47.75 177 THR A O 1
ATOM 1347 N N . LYS A 1 178 ? 30.745 16.509 -41.694 1.00 50.69 178 LYS A N 1
ATOM 1348 C CA . LYS A 1 178 ? 29.515 16.061 -42.358 1.00 50.69 178 LYS A CA 1
ATOM 1349 C C . LYS A 1 178 ? 28.283 16.439 -41.541 1.00 50.69 178 LYS A C 1
ATOM 1351 O O . LYS A 1 178 ? 27.975 15.854 -40.510 1.00 50.69 178 LYS A O 1
ATOM 1356 N N . LYS A 1 179 ? 27.605 17.460 -42.073 1.00 45.97 179 LYS A N 1
ATOM 1357 C CA . LYS A 1 179 ? 26.184 17.759 -41.907 1.00 45.97 179 LYS A CA 1
ATOM 1358 C C . LYS A 1 179 ? 25.363 16.470 -41.996 1.00 45.97 179 LYS A C 1
ATOM 1360 O O . LYS A 1 179 ? 25.466 15.761 -42.993 1.00 45.97 179 LYS A O 1
ATOM 1365 N N . THR A 1 180 ? 24.449 16.271 -41.058 1.00 42.31 180 THR A N 1
ATOM 1366 C CA . THR A 1 180 ? 23.107 15.789 -41.393 1.00 42.31 180 THR A CA 1
ATOM 1367 C C . THR A 1 180 ? 22.109 16.731 -40.738 1.00 42.31 180 THR A C 1
ATOM 1369 O O . THR A 1 180 ? 22.017 16.847 -39.522 1.00 42.31 180 THR A O 1
ATOM 1372 N N . ALA A 1 181 ? 21.445 17.495 -41.600 1.00 47.06 181 ALA A N 1
ATOM 1373 C CA . ALA A 1 181 ? 20.251 18.249 -41.292 1.00 47.06 181 ALA A CA 1
ATOM 1374 C C . ALA A 1 181 ? 19.051 17.334 -41.567 1.00 47.06 181 ALA A C 1
ATOM 1376 O O . ALA A 1 181 ? 18.967 16.752 -42.645 1.00 47.06 181 ALA A O 1
ATOM 1377 N N . ALA A 1 182 ? 18.146 17.226 -40.603 1.00 46.53 182 ALA A N 1
ATOM 1378 C CA . ALA A 1 182 ? 16.748 16.849 -40.796 1.00 46.53 182 ALA A CA 1
ATOM 1379 C C . ALA A 1 182 ? 15.995 17.472 -39.609 1.00 46.53 182 ALA A C 1
ATOM 1381 O O . ALA A 1 182 ? 16.139 17.043 -38.472 1.00 46.53 182 ALA A O 1
ATOM 1382 N N . THR A 1 183 ? 15.476 18.687 -39.764 1.00 45.62 183 THR A N 1
ATOM 1383 C CA . THR A 1 183 ? 14.109 18.946 -40.241 1.00 45.62 183 THR A CA 1
ATOM 1384 C C . THR A 1 183 ? 13.073 18.292 -39.333 1.00 45.62 183 THR A C 1
ATOM 1386 O O . THR A 1 183 ? 12.633 17.176 -39.573 1.00 45.62 183 THR A O 1
ATOM 1389 N N . THR A 1 184 ? 12.629 19.022 -38.312 1.00 44.53 184 THR A N 1
ATOM 1390 C CA . THR A 1 184 ? 11.235 18.964 -37.852 1.00 44.53 184 THR A CA 1
ATOM 1391 C C . THR A 1 184 ? 10.866 20.344 -37.327 1.00 44.53 184 THR A C 1
ATOM 1393 O O . THR A 1 184 ? 11.082 20.687 -36.169 1.00 44.53 184 THR A O 1
ATOM 1396 N N . ALA A 1 185 ? 10.337 21.159 -38.234 1.00 50.41 185 ALA A N 1
ATOM 1397 C CA . ALA A 1 185 ? 9.514 22.296 -37.878 1.00 50.41 185 ALA A CA 1
ATOM 1398 C C . ALA A 1 185 ? 8.150 21.759 -37.429 1.00 50.41 185 ALA A C 1
ATOM 1400 O O . ALA A 1 185 ? 7.489 21.053 -38.192 1.00 50.41 185 ALA A O 1
ATOM 1401 N N . ARG A 1 186 ? 7.700 22.106 -36.218 1.00 45.44 186 ARG A N 1
ATOM 1402 C CA . ARG A 1 186 ? 6.264 22.125 -35.926 1.00 45.44 186 ARG A CA 1
ATOM 1403 C C . ARG A 1 186 ? 5.910 23.129 -34.824 1.00 45.44 186 ARG A C 1
ATOM 1405 O O . ARG A 1 186 ? 6.010 22.843 -33.641 1.00 45.44 186 ARG A O 1
ATOM 1412 N N . ILE A 1 187 ? 5.493 24.301 -35.305 1.00 43.88 187 ILE A N 1
ATOM 1413 C CA . ILE A 1 187 ? 4.356 25.110 -34.845 1.00 43.88 187 ILE A CA 1
ATOM 1414 C C . ILE A 1 187 ? 4.380 25.503 -33.360 1.00 43.88 187 ILE A C 1
ATOM 1416 O O . ILE A 1 187 ? 3.787 24.854 -32.502 1.00 43.88 187 ILE A O 1
ATOM 1420 N N . ALA A 1 188 ? 4.982 26.664 -33.095 1.00 42.94 188 ALA A N 1
ATOM 1421 C CA . ALA A 1 188 ? 4.622 27.492 -31.954 1.00 42.94 188 ALA A CA 1
ATOM 1422 C C . ALA A 1 188 ? 3.243 28.122 -32.225 1.00 42.94 188 ALA A C 1
ATOM 1424 O O . ALA A 1 188 ? 3.110 29.032 -33.039 1.00 42.94 188 ALA A O 1
ATOM 1425 N N . SER A 1 189 ? 2.211 27.602 -31.562 1.00 53.50 189 SER A N 1
ATOM 1426 C CA . SER A 1 189 ? 0.909 28.258 -31.436 1.00 53.50 189 SER A CA 1
ATOM 1427 C C . SER A 1 189 ? 0.970 29.196 -30.234 1.00 53.50 189 SER A C 1
ATOM 1429 O O . SER A 1 189 ? 0.663 28.810 -29.107 1.00 53.50 189 SER A O 1
ATOM 1431 N N . THR A 1 190 ? 1.390 30.430 -30.482 1.00 45.12 190 THR A N 1
ATOM 1432 C CA . THR A 1 190 ? 1.296 31.544 -29.540 1.00 45.12 190 THR A CA 1
ATOM 1433 C C . THR A 1 190 ? -0.177 31.917 -29.380 1.00 45.12 190 THR A C 1
ATOM 1435 O O . THR A 1 190 ? -0.772 32.481 -30.294 1.00 45.12 190 THR A O 1
ATOM 1438 N N . GLN A 1 191 ? -0.786 31.592 -28.238 1.00 60.28 191 GLN A N 1
ATOM 1439 C CA . GLN A 1 191 ? -2.043 32.224 -27.834 1.00 60.28 191 GLN A CA 1
ATOM 1440 C C . GLN A 1 191 ? -1.739 33.450 -26.961 1.00 60.28 191 GLN A C 1
ATOM 1442 O O . GLN A 1 191 ? -0.871 33.363 -26.088 1.00 60.28 191 GLN A O 1
ATOM 1447 N N . PRO A 1 192 ? -2.414 34.591 -27.182 1.00 61.44 192 PRO A N 1
ATOM 1448 C CA . PRO A 1 192 ? -2.229 35.778 -26.364 1.00 61.44 192 PRO A CA 1
ATOM 1449 C C . PRO A 1 192 ? -2.856 35.595 -24.976 1.00 61.44 192 PRO A C 1
ATOM 1451 O O . PRO A 1 192 ? -4.012 35.198 -24.833 1.00 61.44 192 PRO A O 1
ATOM 1454 N N . LEU A 1 193 ? -2.072 35.937 -23.954 1.00 42.38 193 LEU A N 1
ATOM 1455 C CA . LEU A 1 193 ? -2.520 36.155 -22.582 1.00 42.38 193 LEU A CA 1
ATOM 1456 C C . LEU A 1 193 ? -3.592 37.253 -22.568 1.00 42.38 193 LEU A C 1
ATOM 1458 O O . LEU A 1 193 ? -3.287 38.425 -22.783 1.00 42.38 193 LEU A O 1
ATOM 1462 N N . GLN A 1 194 ? -4.843 36.882 -22.292 1.00 55.69 194 GLN A N 1
ATOM 1463 C CA . GLN A 1 194 ? -5.857 37.844 -21.876 1.00 55.69 194 GLN A CA 1
ATOM 1464 C C . GLN A 1 194 ? -5.614 38.205 -20.409 1.00 55.69 194 GLN A C 1
ATOM 1466 O O . GLN A 1 194 ? -5.691 37.364 -19.514 1.00 55.69 194 GLN A O 1
ATOM 1471 N N . ALA A 1 195 ? -5.283 39.475 -20.192 1.00 48.31 195 ALA A N 1
ATOM 1472 C CA . ALA A 1 195 ? -5.177 40.096 -18.886 1.00 48.31 195 ALA A CA 1
ATOM 1473 C C . ALA A 1 195 ? -6.559 40.137 -18.218 1.00 48.31 195 ALA A C 1
ATOM 1475 O O . ALA A 1 195 ? -7.466 40.823 -18.687 1.00 48.31 195 ALA A O 1
ATOM 1476 N N . VAL A 1 196 ? -6.716 39.409 -17.113 1.00 55.41 196 VAL A N 1
ATOM 1477 C CA . VAL A 1 196 ? -7.868 39.554 -16.218 1.00 55.41 196 VAL A CA 1
ATOM 1478 C C . VAL A 1 196 ? -7.530 40.635 -15.195 1.00 55.41 196 VAL A C 1
ATOM 1480 O O . VAL A 1 196 ? -6.506 40.573 -14.515 1.00 55.41 196 VAL A O 1
ATOM 1483 N N . ALA A 1 197 ? -8.387 41.651 -15.151 1.00 54.38 197 ALA A N 1
ATOM 1484 C CA . ALA A 1 197 ? -8.263 42.849 -14.338 1.00 54.38 197 ALA A CA 1
ATOM 1485 C C . ALA A 1 197 ? -8.204 42.561 -12.821 1.00 54.38 197 ALA A C 1
ATOM 1487 O O . ALA A 1 197 ? -8.892 41.657 -12.338 1.00 54.38 197 ALA A O 1
ATOM 1488 N N . PRO A 1 198 ? -7.454 43.360 -12.041 1.00 54.97 198 PRO A N 1
ATOM 1489 C CA . PRO A 1 198 ? -7.528 43.343 -10.588 1.00 54.97 198 PRO A CA 1
ATOM 1490 C C . PRO A 1 198 ? -8.782 44.091 -10.111 1.00 54.97 198 PRO A C 1
ATOM 1492 O O . PRO A 1 198 ? -8.922 45.295 -10.312 1.00 54.97 198 PRO A O 1
ATOM 1495 N N . THR A 1 199 ? -9.692 43.391 -9.437 1.00 56.88 199 THR A N 1
ATOM 1496 C CA . THR A 1 199 ? -10.741 44.036 -8.635 1.00 56.88 199 THR A CA 1
ATOM 1497 C C . THR A 1 199 ? -10.134 44.622 -7.355 1.00 56.88 199 THR A C 1
ATOM 1499 O O . THR A 1 199 ? -9.458 43.885 -6.629 1.00 56.88 199 THR A O 1
ATOM 1502 N N . PRO A 1 200 ? -10.396 45.895 -7.017 1.00 58.88 200 PRO A N 1
ATOM 1503 C CA . PRO A 1 200 ? -10.051 46.454 -5.720 1.00 58.88 200 PRO A CA 1
ATOM 1504 C C . PRO A 1 200 ? -11.142 46.076 -4.712 1.00 58.88 200 PRO A C 1
ATOM 1506 O O . PRO A 1 200 ? -12.309 46.396 -4.920 1.00 58.88 200 PRO A O 1
ATOM 1509 N N . ASN A 1 201 ? -10.784 45.417 -3.607 1.00 49.28 201 ASN A N 1
ATOM 1510 C CA . ASN A 1 201 ? -11.670 45.358 -2.445 1.00 49.28 201 ASN A CA 1
ATOM 1511 C C . ASN A 1 201 ? -10.954 45.908 -1.210 1.00 49.28 201 ASN A C 1
ATOM 1513 O O . ASN A 1 201 ? -10.211 45.227 -0.508 1.00 49.28 201 ASN A O 1
ATOM 1517 N N . THR A 1 202 ? -11.120 47.219 -1.088 1.00 48.44 202 THR A N 1
ATOM 1518 C CA . THR A 1 202 ? -11.301 48.045 0.103 1.00 48.44 202 THR A CA 1
ATOM 1519 C C . THR A 1 202 ? -11.029 47.390 1.461 1.00 48.44 202 THR A C 1
ATOM 1521 O O . THR A 1 202 ? -11.733 46.501 1.933 1.00 48.44 202 THR A O 1
ATOM 1524 N N . GLN A 1 203 ? -10.018 47.949 2.124 1.00 47.53 203 GLN A N 1
ATOM 1525 C CA . GLN A 1 203 ? -9.750 47.875 3.556 1.00 47.53 203 GLN A CA 1
ATOM 1526 C C . GLN A 1 203 ? -10.937 48.400 4.376 1.00 47.53 203 GLN A C 1
ATOM 1528 O O . GLN A 1 203 ? -11.462 49.455 4.039 1.00 47.53 203 GLN A O 1
ATOM 1533 N N . THR A 1 204 ? -11.242 47.809 5.536 1.00 40.28 204 THR A N 1
ATOM 1534 C CA . THR A 1 204 ? -11.479 48.591 6.772 1.00 40.28 204 THR A CA 1
ATOM 1535 C C . THR A 1 204 ? -11.218 47.725 8.022 1.00 40.28 204 THR A C 1
ATOM 1537 O O . THR A 1 204 ? -11.523 46.530 7.994 1.00 40.28 204 THR A O 1
ATOM 1540 N N . PRO A 1 205 ? -10.634 48.282 9.108 1.00 59.84 205 PRO A N 1
ATOM 1541 C CA . PRO A 1 205 ? -10.162 47.531 10.268 1.00 59.84 205 PRO A CA 1
ATOM 1542 C C . PRO A 1 205 ? -11.097 47.612 11.492 1.00 59.84 205 PRO A C 1
ATOM 1544 O O . PRO A 1 205 ? -12.051 48.380 11.532 1.00 59.84 205 PRO A O 1
ATOM 1547 N N . ALA A 1 206 ? -10.679 46.883 12.534 1.00 49.72 206 ALA A N 1
ATOM 1548 C CA . ALA A 1 206 ? -11.041 47.017 13.947 1.00 49.72 206 ALA A CA 1
ATOM 1549 C C . ALA A 1 206 ? -12.422 46.495 14.386 1.00 49.72 206 ALA A C 1
ATOM 1551 O O . ALA A 1 206 ? -13.460 47.055 14.071 1.00 49.72 206 ALA A O 1
ATOM 1552 N N . GLN A 1 207 ? -12.402 45.506 15.288 1.00 51.38 207 GLN A N 1
ATOM 1553 C CA . GLN A 1 207 ? -12.813 45.728 16.680 1.00 51.38 207 GLN A CA 1
ATOM 1554 C C . GLN A 1 207 ? -12.429 44.531 17.563 1.00 51.38 207 GLN A C 1
ATOM 1556 O O . GLN A 1 207 ? -12.898 43.408 17.394 1.00 51.38 207 GLN A O 1
ATOM 1561 N N . ARG A 1 208 ? -11.577 44.812 18.559 1.00 49.00 208 ARG A N 1
ATOM 1562 C CA . ARG A 1 208 ? -11.439 44.012 19.781 1.00 49.00 208 ARG A CA 1
ATOM 1563 C C . ARG A 1 208 ? -12.820 43.939 20.437 1.00 49.00 208 ARG A C 1
ATOM 1565 O O . ARG A 1 208 ? -13.363 44.983 20.787 1.00 49.00 208 ARG A O 1
ATOM 1572 N N . LYS A 1 209 ? -13.340 42.741 20.691 1.00 52.75 209 LYS A N 1
ATOM 1573 C CA . LYS A 1 209 ? -14.335 42.529 21.748 1.00 52.75 209 LYS A CA 1
ATOM 1574 C C . LYS A 1 209 ? -13.964 41.327 22.598 1.00 52.75 209 LYS A C 1
ATOM 1576 O O . LYS A 1 209 ? -13.291 40.394 22.173 1.00 52.75 209 LYS A O 1
ATOM 1581 N N . ALA A 1 210 ? -14.303 41.497 23.860 1.00 48.44 210 ALA A N 1
ATOM 1582 C CA . ALA A 1 210 ? -13.696 40.885 25.011 1.00 48.44 210 ALA A CA 1
ATOM 1583 C C . ALA A 1 210 ? -14.202 39.467 25.310 1.00 48.44 210 ALA A C 1
ATOM 1585 O O . ALA A 1 210 ? -15.327 39.091 25.003 1.00 48.44 210 ALA A O 1
ATOM 1586 N N . ARG A 1 211 ? -13.333 38.742 26.016 1.00 53.28 211 ARG A N 1
ATOM 1587 C CA . ARG A 1 211 ? -13.603 37.719 27.038 1.00 53.28 211 ARG A CA 1
ATOM 1588 C C . ARG A 1 211 ? -14.953 37.903 27.768 1.00 53.28 211 ARG A C 1
ATOM 1590 O O . ARG A 1 211 ? -15.225 38.996 28.257 1.00 53.28 211 ARG A O 1
ATOM 1597 N N . PRO A 1 212 ? -15.682 36.803 28.008 1.00 57.69 212 PRO A N 1
ATOM 1598 C CA . PRO A 1 212 ? -15.974 36.378 29.388 1.00 57.69 212 PRO A CA 1
ATOM 1599 C C . PRO A 1 212 ? -15.616 34.888 29.561 1.00 57.69 212 PRO A C 1
ATOM 1601 O O . PRO A 1 212 ? -15.850 34.068 28.685 1.00 57.69 212 PRO A O 1
ATOM 1604 N N . LYS A 1 213 ? -14.741 34.525 30.505 1.00 46.69 213 LYS A N 1
ATOM 1605 C CA . LYS A 1 213 ? -15.022 34.123 31.899 1.00 46.69 213 LYS A CA 1
ATOM 1606 C C . LYS A 1 213 ? -16.060 33.000 32.044 1.00 46.69 213 LYS A C 1
ATOM 1608 O O . LYS A 1 213 ? -17.199 33.112 31.622 1.00 46.69 213 LYS A O 1
ATOM 1613 N N . ALA A 1 214 ? -15.567 31.959 32.709 1.00 48.84 214 ALA A N 1
ATOM 1614 C CA . ALA A 1 214 ? -16.209 30.736 33.143 1.00 48.84 214 ALA A CA 1
ATOM 1615 C C . ALA A 1 214 ? -17.596 30.912 33.769 1.00 48.84 214 ALA A C 1
ATOM 1617 O O . ALA A 1 214 ? -17.835 31.836 34.546 1.00 48.84 214 ALA A O 1
ATOM 1618 N N . THR A 1 215 ? -18.430 29.902 33.548 1.00 47.94 215 THR A N 1
ATOM 1619 C CA . THR A 1 215 ? -19.476 29.506 34.486 1.00 47.94 215 THR A CA 1
ATOM 1620 C C . THR A 1 215 ? -19.452 27.982 34.560 1.00 47.94 215 THR A C 1
ATOM 1622 O O . THR A 1 215 ? -19.728 27.282 33.591 1.00 47.94 215 THR A O 1
ATOM 1625 N N . GLN A 1 216 ? -19.008 27.478 35.709 1.00 50.34 216 GLN A N 1
ATOM 1626 C CA . GLN A 1 216 ? -19.368 26.151 36.195 1.00 50.34 216 GLN A CA 1
ATOM 1627 C C . GLN A 1 216 ? -20.862 26.194 36.533 1.00 50.34 216 GLN A C 1
ATOM 1629 O O . GLN A 1 216 ? -21.280 27.209 37.078 1.00 50.34 216 GLN A O 1
ATOM 1634 N N . SER A 1 217 ? -21.630 25.136 36.256 1.00 45.28 217 SER A N 1
ATOM 1635 C CA . SER A 1 217 ? -22.606 24.565 37.204 1.00 45.28 217 SER A CA 1
ATOM 1636 C C . SER A 1 217 ? -23.421 23.432 36.560 1.00 45.28 217 SER A C 1
ATOM 1638 O O . SER A 1 217 ? -24.240 23.659 35.680 1.00 45.28 217 SER A O 1
ATOM 1640 N N . THR A 1 218 ? -23.188 22.224 37.081 1.00 43.03 218 THR A N 1
ATOM 1641 C CA . THR A 1 218 ? -24.190 21.245 37.556 1.00 43.03 218 THR A CA 1
ATOM 1642 C C . THR A 1 218 ? -25.247 20.641 36.620 1.00 43.03 218 THR A C 1
ATOM 1644 O O . THR A 1 218 ? -26.121 21.330 36.119 1.00 43.03 218 THR A O 1
ATOM 1647 N N . ASN A 1 219 ? -25.207 19.300 36.581 1.00 49.09 219 ASN A N 1
ATOM 1648 C CA . ASN A 1 219 ? -26.287 18.324 36.818 1.00 49.09 219 ASN A CA 1
ATOM 1649 C C . ASN A 1 219 ? -27.699 18.606 36.268 1.00 49.09 219 ASN A C 1
ATOM 1651 O O . ASN A 1 219 ? -28.313 19.600 36.625 1.00 49.09 219 ASN A O 1
ATOM 1655 N N . ILE A 1 220 ? -28.291 17.608 35.594 1.00 44.94 220 ILE A N 1
ATOM 1656 C CA . ILE A 1 220 ? -29.403 16.782 36.120 1.00 44.94 220 ILE A CA 1
ATOM 1657 C C . ILE A 1 220 ? -29.824 15.723 35.075 1.00 44.94 220 ILE A C 1
ATOM 1659 O O . ILE A 1 220 ? -30.011 16.008 33.899 1.00 44.94 220 ILE A O 1
ATOM 1663 N N . ALA A 1 221 ? -29.921 14.491 35.581 1.00 41.31 221 ALA A N 1
ATOM 1664 C CA . ALA A 1 221 ? -30.808 13.365 35.270 1.00 41.31 221 ALA A CA 1
ATOM 1665 C C . ALA A 1 221 ? -31.442 13.160 33.873 1.00 41.31 221 ALA A C 1
ATOM 1667 O O . ALA A 1 221 ? -32.227 13.953 33.368 1.00 41.31 221 ALA A O 1
ATOM 1668 N N . ALA A 1 222 ? -31.200 11.942 33.375 1.00 47.31 222 ALA A N 1
ATOM 1669 C CA . ALA A 1 222 ? -32.180 10.943 32.939 1.00 47.31 222 ALA A CA 1
ATOM 1670 C C . ALA A 1 222 ? -33.544 11.411 32.392 1.00 47.31 222 ALA A C 1
ATOM 1672 O O . ALA A 1 222 ? -34.409 11.861 33.140 1.00 47.31 222 ALA A O 1
ATOM 1673 N N . LYS A 1 223 ? -33.825 11.032 31.138 1.00 47.75 223 LYS A N 1
ATOM 1674 C CA . LYS A 1 223 ? -35.144 10.488 30.796 1.00 47.75 223 LYS A CA 1
ATOM 1675 C C . LYS A 1 223 ? -35.073 9.491 29.640 1.00 47.75 223 LYS A C 1
ATOM 1677 O O . LYS A 1 223 ? -34.841 9.830 28.486 1.00 47.75 223 LYS A O 1
ATOM 1682 N N . THR A 1 224 ? -35.287 8.239 30.013 1.00 42.19 224 THR A N 1
ATOM 1683 C CA . THR A 1 224 ? -35.826 7.132 29.227 1.00 42.19 224 THR A CA 1
ATOM 1684 C C . THR A 1 224 ? -37.061 7.580 28.439 1.00 42.19 224 THR A C 1
ATOM 1686 O O . THR A 1 224 ? -37.903 8.273 29.003 1.00 42.19 224 THR A O 1
ATOM 1689 N N . THR A 1 225 ? -37.227 7.156 27.184 1.00 44.12 225 THR A N 1
ATOM 1690 C CA . THR A 1 225 ? -38.442 6.468 26.689 1.00 44.12 225 THR A CA 1
ATOM 1691 C C . THR A 1 225 ? -38.373 6.199 25.187 1.00 44.12 225 THR A C 1
ATOM 1693 O O . THR A 1 225 ? -37.891 6.991 24.384 1.00 44.12 225 THR A O 1
ATOM 1696 N N . ASN A 1 226 ? -38.873 5.014 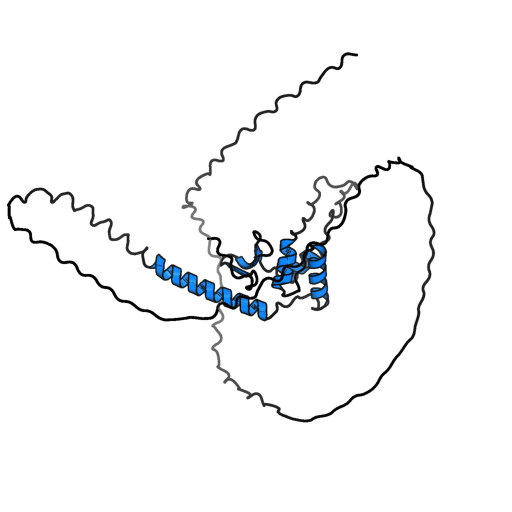24.864 1.00 46.72 226 ASN A N 1
ATOM 1697 C CA . ASN A 1 226 ? -39.053 4.417 23.555 1.00 46.72 226 ASN A CA 1
ATOM 1698 C C . ASN A 1 226 ? -39.968 5.249 22.645 1.00 46.72 226 ASN A C 1
ATOM 1700 O O . ASN A 1 226 ? -40.950 5.819 23.111 1.00 46.72 226 ASN A O 1
ATOM 1704 N N . SER A 1 227 ? -39.764 5.166 21.333 1.00 45.97 227 SER A N 1
ATOM 1705 C CA . SER A 1 227 ? -40.889 4.998 20.406 1.00 45.97 227 SER A CA 1
ATOM 1706 C C . SER A 1 227 ? -40.409 4.447 19.068 1.00 45.97 227 SER A C 1
ATOM 1708 O O . SER A 1 227 ? -39.638 5.055 18.331 1.00 45.97 227 SER A O 1
ATOM 1710 N N . ALA A 1 228 ? -40.889 3.241 18.783 1.00 44.31 228 ALA A N 1
ATOM 1711 C CA . ALA A 1 228 ? -40.971 2.689 17.451 1.00 44.31 228 ALA A CA 1
ATOM 1712 C C . ALA A 1 228 ? -41.838 3.602 16.574 1.00 44.31 228 ALA A C 1
ATOM 1714 O O . ALA A 1 228 ? -42.892 4.076 16.998 1.00 44.31 228 ALA A O 1
ATOM 1715 N N . THR A 1 229 ? -41.438 3.810 15.325 1.00 43.81 229 THR A N 1
ATOM 1716 C CA . THR A 1 229 ? -42.374 4.210 14.275 1.00 43.81 229 THR A CA 1
ATOM 1717 C C . THR A 1 229 ? -41.980 3.498 12.995 1.00 43.81 229 THR A C 1
ATOM 1719 O O . THR A 1 229 ? -41.086 3.901 12.256 1.00 43.81 229 THR A O 1
ATOM 1722 N N . THR A 1 230 ? -42.668 2.388 12.768 1.00 45.81 230 THR A N 1
ATOM 1723 C CA . THR A 1 230 ? -42.903 1.807 11.458 1.00 45.81 230 THR A CA 1
ATOM 1724 C C . THR A 1 230 ? -43.648 2.833 10.600 1.00 45.81 230 THR A C 1
ATOM 1726 O O . THR A 1 230 ? -44.734 3.284 10.955 1.00 45.81 230 THR A O 1
ATOM 1729 N N . LYS A 1 231 ? -43.087 3.200 9.445 1.00 47.91 231 LYS A N 1
ATOM 1730 C CA . LYS A 1 231 ? -43.875 3.722 8.325 1.00 47.91 231 LYS A CA 1
ATOM 1731 C C . LYS A 1 231 ? -43.560 2.925 7.072 1.00 47.91 231 LYS A C 1
ATOM 1733 O O . LYS A 1 231 ? -42.542 3.085 6.410 1.00 47.91 231 LYS A O 1
ATOM 1738 N N . SER A 1 232 ? -44.489 2.014 6.844 1.00 43.28 232 SER A N 1
ATOM 1739 C CA . SER A 1 232 ? -44.867 1.383 5.597 1.00 43.28 232 SER A CA 1
ATOM 1740 C C . SER A 1 232 ? -45.176 2.383 4.477 1.00 43.28 232 SER A C 1
ATOM 1742 O O . SER A 1 232 ? -45.617 3.501 4.733 1.00 43.28 232 SER A O 1
ATOM 1744 N N . ALA A 1 233 ? -45.096 1.842 3.258 1.00 40.69 233 ALA A N 1
ATOM 1745 C CA . ALA A 1 233 ? -45.746 2.267 2.018 1.00 40.69 233 ALA A CA 1
ATOM 1746 C C . ALA A 1 233 ? -45.086 3.397 1.208 1.00 40.69 233 ALA A C 1
ATOM 1748 O O . ALA A 1 233 ? -45.191 4.574 1.519 1.00 40.69 233 ALA A O 1
ATOM 1749 N N . SER A 1 234 ? -44.533 3.022 0.052 1.00 45.47 234 SER A N 1
ATOM 1750 C CA . SER A 1 234 ? -45.179 3.359 -1.223 1.00 45.47 234 SER A CA 1
ATOM 1751 C C . SER A 1 234 ? -44.525 2.571 -2.354 1.00 45.47 234 SER A C 1
ATOM 1753 O O . SER A 1 234 ? -43.410 2.860 -2.784 1.00 45.47 234 SER A O 1
ATOM 1755 N N . ALA A 1 235 ? -45.261 1.585 -2.858 1.00 45.75 235 ALA A N 1
ATOM 1756 C CA . ALA A 1 235 ? -45.038 1.011 -4.170 1.00 45.75 235 ALA A CA 1
ATOM 1757 C C . ALA A 1 235 ? -45.155 2.109 -5.241 1.00 45.75 235 ALA A C 1
ATOM 1759 O O . ALA A 1 235 ? -46.084 2.916 -5.210 1.00 45.75 235 ALA A O 1
ATOM 1760 N N . LYS A 1 236 ? -44.246 2.121 -6.217 1.00 54.50 236 LYS A N 1
ATOM 1761 C CA . LYS A 1 236 ? -44.540 2.682 -7.537 1.00 54.50 236 LYS A CA 1
ATOM 1762 C C . LYS A 1 236 ? -43.871 1.831 -8.603 1.00 54.50 236 LYS A C 1
ATOM 1764 O O . LYS A 1 236 ? -42.712 2.009 -8.958 1.00 54.50 236 LYS A O 1
ATOM 1769 N N . SER A 1 237 ? -44.659 0.875 -9.074 1.00 46.31 237 SER A N 1
ATOM 1770 C CA . SER A 1 237 ? -44.518 0.223 -10.364 1.00 46.31 237 SER A CA 1
ATOM 1771 C C . SER A 1 237 ? -44.496 1.268 -11.478 1.00 46.31 237 SER A C 1
ATOM 1773 O O . SER A 1 237 ? -45.414 2.082 -11.573 1.00 46.31 237 SER A O 1
ATOM 1775 N N . THR A 1 238 ? -43.518 1.195 -12.374 1.00 50.25 238 THR A N 1
ATOM 1776 C CA . THR A 1 238 ? -43.767 1.519 -13.782 1.00 50.25 238 THR A CA 1
ATOM 1777 C C . THR A 1 238 ? -43.154 0.426 -14.634 1.00 50.25 238 THR A C 1
ATOM 1779 O O . THR A 1 238 ? -42.022 -0.006 -14.431 1.00 50.25 238 THR A O 1
ATOM 1782 N N . ALA A 1 239 ? -44.015 -0.093 -15.493 1.00 40.44 239 ALA A N 1
ATOM 1783 C CA . ALA A 1 239 ? -43.815 -1.237 -16.340 1.00 40.44 239 ALA A CA 1
ATOM 1784 C C . ALA A 1 239 ? -43.046 -0.876 -17.616 1.00 40.44 239 ALA A C 1
ATOM 1786 O O . ALA A 1 239 ? -43.060 0.263 -18.071 1.00 40.44 239 ALA A O 1
ATOM 1787 N N . ALA A 1 240 ? -42.488 -1.934 -18.203 1.00 42.16 240 ALA A N 1
ATOM 1788 C CA . ALA A 1 240 ? -42.393 -2.188 -19.634 1.00 42.16 240 ALA A CA 1
ATOM 1789 C C . ALA A 1 240 ? -41.628 -1.182 -20.513 1.00 42.16 240 ALA A C 1
ATOM 1791 O O . ALA A 1 240 ? -42.153 -0.164 -20.954 1.00 42.16 240 ALA A O 1
ATOM 1792 N N . LYS A 1 241 ? -40.458 -1.627 -20.986 1.00 48.09 241 LYS A N 1
ATOM 1793 C CA . LYS A 1 241 ? -40.211 -1.621 -22.432 1.00 48.09 241 LYS A CA 1
ATOM 1794 C C . LYS A 1 241 ? -39.337 -2.803 -22.837 1.00 48.09 241 LYS A C 1
ATOM 1796 O O . LYS A 1 241 ? -38.114 -2.772 -22.778 1.00 48.09 241 LYS A O 1
ATOM 1801 N N . SER A 1 242 ? -40.029 -3.867 -23.214 1.00 44.53 242 SER A N 1
ATOM 1802 C CA . SER A 1 242 ? -39.555 -4.927 -24.087 1.00 44.53 242 SER A CA 1
ATOM 1803 C C . SER A 1 242 ? -39.236 -4.341 -25.466 1.00 44.53 242 SER A C 1
ATOM 1805 O O . SER A 1 242 ? -40.082 -3.709 -26.094 1.00 44.53 242 SER A O 1
ATOM 1807 N N . ALA A 1 243 ? -38.021 -4.578 -25.951 1.00 46.72 243 ALA A N 1
ATOM 1808 C CA . ALA A 1 243 ? -37.712 -4.546 -27.372 1.00 46.72 243 ALA A CA 1
ATOM 1809 C C . ALA A 1 243 ? -36.771 -5.713 -27.662 1.00 46.72 243 ALA A C 1
ATOM 1811 O O . ALA A 1 243 ? -35.634 -5.768 -27.198 1.00 46.72 243 ALA A O 1
ATOM 1812 N N . ALA A 1 244 ? -37.333 -6.684 -28.368 1.00 44.38 244 ALA A N 1
ATOM 1813 C CA . ALA A 1 244 ? -36.672 -7.856 -28.888 1.00 44.38 244 ALA A CA 1
ATOM 1814 C C . ALA A 1 244 ? -35.875 -7.507 -30.150 1.00 44.38 244 ALA A C 1
ATOM 1816 O O . ALA A 1 244 ? -36.412 -6.871 -31.050 1.00 44.38 244 ALA A O 1
ATOM 1817 N N . THR A 1 245 ? -34.654 -8.029 -30.240 1.00 44.66 245 THR A N 1
ATOM 1818 C CA . THR A 1 245 ? -33.982 -8.416 -31.496 1.00 44.66 245 THR A CA 1
ATOM 1819 C C . THR A 1 245 ? -32.861 -9.373 -31.085 1.00 44.66 245 THR A C 1
ATOM 1821 O O . THR A 1 245 ? -31.952 -8.972 -30.370 1.00 44.66 245 THR A O 1
ATOM 1824 N N . LYS A 1 246 ? -33.102 -10.688 -31.144 1.00 43.91 246 LYS A N 1
ATOM 1825 C CA . LYS A 1 246 ? -32.848 -11.600 -32.278 1.00 43.91 246 LYS A CA 1
ATOM 1826 C C . LYS A 1 246 ? -31.368 -11.691 -32.659 1.00 43.91 246 LYS A C 1
ATOM 1828 O O . LYS A 1 246 ? -30.862 -10.752 -33.254 1.00 43.91 246 LYS A O 1
ATOM 1833 N N . ASN A 1 247 ? -30.842 -12.905 -32.437 1.00 44.16 247 ASN A N 1
ATOM 1834 C CA . ASN A 1 247 ? -29.852 -13.632 -33.245 1.00 44.16 247 ASN A CA 1
ATOM 1835 C C . ASN A 1 247 ? -28.455 -12.987 -33.241 1.00 44.16 247 ASN A C 1
ATOM 1837 O O . ASN A 1 247 ? -28.314 -11.781 -33.308 1.00 44.16 247 ASN A O 1
ATOM 1841 N N . THR A 1 248 ? -27.324 -13.663 -33.124 1.00 41.62 248 THR A N 1
ATOM 1842 C CA . THR A 1 248 ? -26.808 -14.938 -33.643 1.00 41.62 248 THR A CA 1
ATOM 1843 C C . THR A 1 248 ? -25.405 -14.945 -33.005 1.00 41.62 248 THR A C 1
ATOM 1845 O O . THR A 1 248 ? -24.796 -13.890 -32.872 1.00 41.62 248 THR A O 1
ATOM 1848 N N . GLU A 1 249 ? -24.872 -16.000 -32.416 1.00 41.03 249 GLU A N 1
ATOM 1849 C CA . GLU A 1 249 ? -24.080 -16.998 -33.124 1.00 41.03 249 GLU A CA 1
ATOM 1850 C C . GLU A 1 249 ? -23.403 -17.787 -32.001 1.00 41.03 249 GLU A C 1
ATOM 1852 O O . GLU A 1 249 ? -22.538 -17.293 -31.274 1.00 41.03 249 GLU A O 1
ATOM 1857 N N . THR A 1 250 ? -23.901 -18.993 -31.769 1.00 43.03 250 THR A N 1
ATOM 1858 C CA . THR A 1 250 ? -23.285 -19.958 -30.870 1.00 43.03 250 THR A CA 1
ATOM 1859 C C . THR A 1 250 ? -22.045 -20.472 -31.587 1.00 43.03 250 THR A C 1
ATOM 1861 O O . THR A 1 250 ? -22.108 -21.454 -32.319 1.00 43.03 250 THR A O 1
ATOM 1864 N N . ALA A 1 251 ? -20.924 -19.767 -31.429 1.00 45.81 251 ALA A N 1
ATOM 1865 C CA . ALA A 1 251 ? -19.625 -20.294 -31.807 1.00 45.81 251 ALA A CA 1
ATOM 1866 C C . ALA A 1 251 ? -19.362 -21.514 -30.919 1.00 45.81 251 ALA A C 1
ATOM 1868 O O . ALA A 1 251 ? -19.047 -21.395 -29.733 1.00 45.81 251 ALA A O 1
ATOM 1869 N N . ALA A 1 252 ? -19.590 -22.689 -31.501 1.00 47.97 252 ALA A N 1
ATOM 1870 C CA . ALA A 1 252 ? -19.152 -23.962 -30.979 1.00 47.97 252 ALA A CA 1
ATOM 1871 C C . ALA A 1 252 ? -17.665 -23.841 -30.631 1.00 47.97 252 ALA A C 1
ATOM 1873 O O . ALA A 1 252 ? -16.822 -23.640 -31.505 1.00 47.97 252 ALA A O 1
ATOM 1874 N N . LEU A 1 253 ? -17.356 -23.919 -29.339 1.00 47.03 253 LEU A N 1
ATOM 1875 C CA . LEU A 1 253 ? -15.997 -24.179 -28.898 1.00 47.03 253 LEU A CA 1
ATOM 1876 C C . LEU A 1 253 ? -15.602 -25.531 -29.503 1.00 47.03 253 LEU A C 1
ATOM 1878 O O . LEU A 1 253 ? -16.328 -26.504 -29.274 1.00 47.03 253 LEU A O 1
ATOM 1882 N N . PRO A 1 254 ? -14.506 -25.620 -30.276 1.00 61.75 254 PRO A N 1
ATOM 1883 C CA . PRO A 1 254 ? -13.976 -26.911 -30.654 1.00 61.75 254 PRO A CA 1
ATOM 1884 C C . PRO A 1 254 ? -13.632 -27.634 -29.356 1.00 61.75 254 PRO A C 1
ATOM 1886 O O . PRO A 1 254 ? -12.816 -27.178 -28.553 1.00 61.75 254 PRO A O 1
ATOM 1889 N N . SER A 1 255 ? -14.318 -28.746 -29.121 1.00 51.69 255 SER A N 1
ATOM 1890 C CA . SER A 1 255 ? -13.885 -29.773 -28.195 1.00 51.69 255 SER A CA 1
ATOM 1891 C C . SER A 1 255 ? -12.581 -30.348 -28.744 1.00 51.69 255 SER A C 1
ATOM 1893 O O . SER A 1 255 ? -12.582 -31.408 -29.365 1.00 51.69 255 SER A O 1
ATOM 1895 N N . ASP A 1 256 ? -11.480 -29.623 -28.551 1.00 48.66 256 ASP A N 1
ATOM 1896 C CA . ASP A 1 256 ? -10.139 -30.180 -28.628 1.00 48.66 256 ASP A CA 1
ATOM 1897 C C . ASP A 1 256 ? -10.020 -31.147 -27.454 1.00 48.66 256 ASP A C 1
ATOM 1899 O O . ASP A 1 256 ? -9.583 -30.823 -26.347 1.00 48.66 256 ASP A O 1
ATOM 1903 N N . SER A 1 257 ? -10.495 -32.364 -27.708 1.00 56.22 257 SER A N 1
ATOM 1904 C CA . SER A 1 257 ? -10.053 -33.568 -27.040 1.00 56.22 257 SER A CA 1
ATOM 1905 C C . SER A 1 257 ? -8.544 -33.643 -27.231 1.00 56.22 257 SER A C 1
ATOM 1907 O O . SER A 1 257 ? -8.051 -34.230 -28.196 1.00 56.22 257 SER A O 1
ATOM 1909 N N . LEU A 1 258 ? -7.809 -32.991 -26.329 1.00 58.84 258 LEU A N 1
ATOM 1910 C CA . LEU A 1 258 ? -6.384 -33.213 -26.196 1.00 58.84 258 LEU A CA 1
ATOM 1911 C C . LEU A 1 258 ? -6.204 -34.729 -26.068 1.00 58.84 258 LEU A C 1
ATOM 1913 O O . LEU A 1 258 ? -6.877 -35.337 -25.225 1.00 58.84 258 LEU A O 1
ATOM 1917 N N . PRO A 1 259 ? -5.365 -35.360 -26.910 1.00 63.69 259 PRO A N 1
ATOM 1918 C CA . PRO A 1 259 ? -5.054 -36.764 -26.735 1.00 63.69 259 PRO A CA 1
ATOM 1919 C C . PRO A 1 259 ? -4.607 -36.928 -25.291 1.00 63.69 259 PRO A C 1
ATOM 1921 O O . PRO A 1 259 ? -3.793 -36.140 -24.802 1.00 63.69 259 PRO A O 1
ATOM 1924 N N . LEU A 1 260 ? -5.201 -37.907 -24.612 1.00 49.97 260 LEU A N 1
ATOM 1925 C CA . LEU A 1 260 ? -4.812 -38.349 -23.285 1.00 49.97 260 LEU A CA 1
ATOM 1926 C C . LEU A 1 260 ? -3.341 -38.779 -23.395 1.00 49.97 260 LEU A C 1
ATOM 1928 O O . LEU A 1 260 ? -3.026 -39.933 -23.673 1.00 49.97 260 LEU A O 1
ATOM 1932 N N . MET A 1 261 ? -2.429 -37.812 -23.298 1.00 56.91 261 MET A N 1
ATOM 1933 C CA . MET A 1 261 ? -1.009 -38.059 -2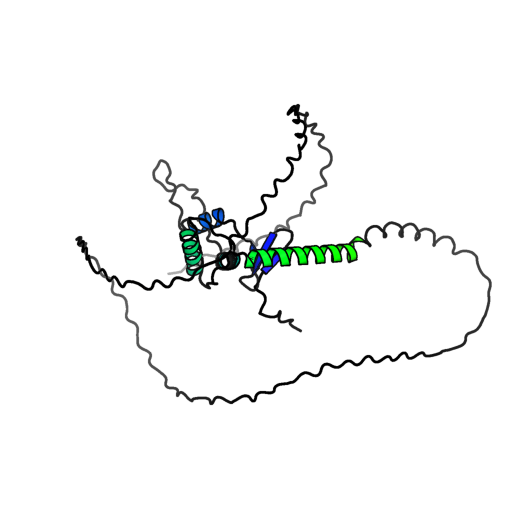3.201 1.00 56.91 261 MET A CA 1
ATOM 1934 C C . MET A 1 261 ? -0.876 -38.802 -21.892 1.00 56.91 261 MET A C 1
ATOM 1936 O O . MET A 1 261 ? -1.101 -38.253 -20.813 1.00 56.91 261 MET A O 1
ATOM 1940 N N . ASN A 1 262 ? -0.632 -40.097 -22.032 1.00 62.09 262 ASN A N 1
ATOM 1941 C CA . ASN A 1 262 ? -0.329 -41.012 -20.961 1.00 62.09 262 ASN A CA 1
ATOM 1942 C C . ASN A 1 262 ? 0.997 -40.538 -20.363 1.00 62.09 262 ASN A C 1
ATOM 1944 O O . ASN A 1 262 ? 2.069 -41.007 -20.742 1.00 62.09 262 ASN A O 1
ATOM 1948 N N . TYR A 1 263 ? 0.930 -39.504 -19.523 1.00 61.34 263 TYR A N 1
ATOM 1949 C CA . TYR A 1 263 ? 2.081 -39.006 -18.802 1.00 61.34 263 TYR A CA 1
ATOM 1950 C C . TYR A 1 263 ? 2.515 -40.153 -17.895 1.00 61.34 263 TYR A C 1
ATOM 1952 O O . TYR A 1 263 ? 1.722 -40.563 -17.040 1.00 61.34 263 TYR A O 1
ATOM 1960 N N . PRO A 1 264 ? 3.722 -40.715 -18.083 1.00 67.56 264 PRO A N 1
ATOM 1961 C CA . PRO A 1 264 ? 4.235 -41.700 -17.153 1.00 67.56 264 PRO A CA 1
ATOM 1962 C C . PRO A 1 264 ? 4.180 -41.062 -15.768 1.00 67.56 264 PRO A C 1
ATOM 1964 O O . PRO A 1 264 ? 4.759 -39.993 -15.553 1.00 67.56 264 PRO A O 1
ATOM 1967 N N . MET A 1 265 ? 3.417 -41.678 -14.858 1.00 63.62 265 MET A N 1
ATOM 1968 C CA . MET A 1 265 ? 3.413 -41.273 -13.459 1.00 63.62 265 MET A CA 1
ATOM 1969 C C . MET A 1 265 ? 4.876 -41.144 -13.026 1.00 63.62 265 MET A C 1
ATOM 1971 O O . MET A 1 265 ? 5.646 -42.086 -13.249 1.00 63.62 265 MET A O 1
ATOM 1975 N N . PRO A 1 266 ? 5.286 -40.008 -12.438 1.00 70.88 266 PRO A N 1
ATOM 1976 C CA . PRO A 1 266 ? 6.617 -39.917 -11.871 1.00 70.88 266 PRO A CA 1
ATOM 1977 C C . PRO A 1 266 ? 6.769 -41.072 -10.872 1.00 70.88 266 PRO A C 1
ATOM 1979 O O . PRO A 1 266 ? 5.833 -41.324 -10.101 1.00 70.88 266 PRO A O 1
ATOM 1982 N N . PRO A 1 267 ? 7.893 -41.812 -10.902 1.00 70.56 267 PRO A N 1
ATOM 1983 C CA . PRO A 1 267 ? 8.108 -42.906 -9.973 1.00 70.56 267 PRO A CA 1
ATOM 1984 C C . PRO A 1 267 ? 7.924 -42.361 -8.562 1.00 70.56 267 PRO A C 1
ATOM 1986 O O . PRO A 1 267 ? 8.537 -41.360 -8.185 1.00 70.56 267 PRO A O 1
ATOM 1989 N N . SER A 1 268 ? 7.020 -42.997 -7.819 1.00 61.59 268 SER A N 1
ATOM 1990 C CA . SER A 1 268 ? 6.732 -42.674 -6.431 1.00 61.59 268 SER A CA 1
ATOM 1991 C C . SER A 1 268 ? 8.051 -42.666 -5.667 1.00 61.59 268 SER A C 1
ATOM 1993 O O . SER A 1 268 ? 8.632 -43.725 -5.438 1.00 61.59 268 SER A O 1
ATOM 1995 N N . ILE A 1 269 ? 8.549 -41.476 -5.324 1.00 59.59 269 ILE A N 1
ATOM 1996 C CA . ILE A 1 269 ? 9.787 -41.321 -4.564 1.00 59.59 269 ILE A CA 1
ATOM 1997 C C . ILE A 1 269 ? 9.531 -41.999 -3.214 1.00 59.59 269 ILE A C 1
ATOM 1999 O O . ILE A 1 269 ? 8.646 -41.551 -2.478 1.00 59.59 269 ILE A O 1
ATOM 2003 N N . PRO A 1 270 ? 10.229 -43.096 -2.875 1.00 63.38 270 PRO A N 1
ATOM 2004 C CA . PRO A 1 270 ? 10.071 -43.697 -1.568 1.00 63.38 270 PRO A CA 1
ATOM 2005 C C . PRO A 1 270 ? 10.565 -42.686 -0.533 1.00 63.38 270 PRO A C 1
ATOM 2007 O O . PRO A 1 270 ? 11.752 -42.369 -0.475 1.00 63.38 270 PRO A O 1
ATOM 2010 N N . ASN A 1 271 ? 9.646 -42.185 0.296 1.00 56.06 271 ASN A N 1
ATOM 2011 C CA . ASN A 1 271 ? 9.951 -41.452 1.521 1.00 56.06 271 ASN A CA 1
ATOM 2012 C C . ASN A 1 271 ? 10.653 -42.398 2.510 1.00 56.06 271 ASN A C 1
ATOM 2014 O O . ASN A 1 271 ? 10.072 -42.874 3.481 1.00 56.06 271 ASN A O 1
ATOM 2018 N N . LYS A 1 272 ? 11.924 -42.691 2.244 1.00 54.03 272 LYS A N 1
ATOM 2019 C CA . LYS A 1 272 ? 12.893 -43.200 3.209 1.00 54.03 272 LYS A CA 1
ATOM 2020 C C . LYS A 1 272 ? 13.996 -42.160 3.335 1.00 54.03 272 LYS A C 1
ATOM 2022 O O . LYS A 1 272 ? 15.134 -42.380 2.937 1.00 54.03 272 LYS A O 1
ATOM 2027 N N . ILE A 1 273 ? 13.638 -41.004 3.887 1.00 53.31 273 ILE A N 1
ATOM 2028 C CA . ILE A 1 273 ? 14.633 -40.115 4.478 1.00 53.31 273 ILE A CA 1
ATOM 2029 C C . ILE A 1 273 ? 15.034 -40.794 5.786 1.00 53.31 273 ILE A C 1
ATOM 2031 O O . ILE A 1 273 ? 14.363 -40.660 6.808 1.00 53.31 273 ILE A O 1
ATOM 2035 N N . ALA A 1 274 ? 16.082 -41.612 5.717 1.00 62.28 274 ALA A N 1
ATOM 2036 C CA . ALA A 1 274 ? 16.807 -42.007 6.909 1.00 62.28 274 ALA A CA 1
ATOM 2037 C C . ALA A 1 274 ? 17.322 -40.722 7.589 1.00 62.28 274 ALA A C 1
ATOM 2039 O O . ALA A 1 274 ? 17.771 -39.813 6.883 1.00 62.28 274 ALA A O 1
ATOM 2040 N N . PRO A 1 275 ? 17.238 -40.603 8.924 1.00 63.41 275 PRO A N 1
ATOM 2041 C CA . PRO A 1 275 ? 17.819 -39.478 9.639 1.00 63.41 275 PRO A CA 1
ATOM 2042 C C . PRO A 1 275 ? 19.326 -39.475 9.384 1.00 63.41 275 PRO A C 1
ATOM 2044 O O . PRO A 1 275 ? 20.053 -40.346 9.858 1.00 63.41 275 PRO A O 1
ATOM 2047 N N . VAL A 1 276 ? 19.783 -38.518 8.580 1.00 62.84 276 VAL A N 1
ATOM 2048 C CA . VAL A 1 276 ? 21.208 -38.280 8.370 1.00 62.84 276 VAL A CA 1
ATOM 2049 C C . VAL A 1 276 ? 21.752 -37.736 9.695 1.00 62.84 276 VAL A C 1
ATOM 2051 O O . VAL A 1 276 ? 21.200 -36.748 10.191 1.00 62.84 276 VAL A O 1
ATOM 2054 N N . PRO A 1 277 ? 22.774 -38.358 10.311 1.00 61.09 277 PRO A N 1
ATOM 2055 C CA . PRO A 1 277 ? 23.440 -37.767 11.460 1.00 61.09 277 PRO A CA 1
ATOM 2056 C C . PRO A 1 277 ? 24.042 -36.435 11.011 1.00 61.09 277 PRO A C 1
ATOM 2058 O O . PRO A 1 277 ? 24.865 -36.380 10.098 1.00 61.09 277 PRO A O 1
ATOM 2061 N N . ILE A 1 278 ? 23.559 -35.349 11.608 1.00 59.25 278 ILE A N 1
ATOM 2062 C CA . ILE A 1 278 ? 24.119 -34.015 11.426 1.00 59.25 278 ILE A CA 1
ATOM 2063 C C . ILE A 1 278 ? 25.474 -34.045 12.125 1.00 59.25 278 ILE A C 1
ATOM 2065 O O . ILE A 1 278 ? 25.551 -33.935 13.346 1.00 59.25 278 ILE A O 1
ATOM 2069 N N . ASP A 1 279 ? 26.523 -34.267 11.344 1.00 49.44 279 ASP A N 1
ATOM 2070 C CA . ASP A 1 279 ? 27.898 -34.179 11.805 1.00 49.44 279 ASP A CA 1
ATOM 2071 C C . ASP A 1 279 ? 28.221 -32.693 11.997 1.00 49.44 279 ASP A C 1
ATOM 2073 O O . ASP A 1 279 ? 28.378 -31.924 11.043 1.00 49.44 279 ASP A O 1
ATOM 2077 N N . VAL A 1 280 ? 28.192 -32.260 13.256 1.00 55.62 280 VAL A N 1
ATOM 2078 C CA . VAL A 1 280 ? 28.411 -30.877 13.681 1.00 55.62 280 VAL A CA 1
ATOM 2079 C C . VAL A 1 280 ? 29.915 -30.599 13.650 1.00 55.62 280 VAL A C 1
ATOM 2081 O O . VAL A 1 280 ? 30.551 -30.443 14.685 1.00 55.62 280 VAL A O 1
ATOM 2084 N N . ASN A 1 281 ? 30.514 -30.566 12.457 1.00 52.69 281 ASN A N 1
ATOM 2085 C CA . ASN A 1 281 ? 31.881 -30.073 12.299 1.00 52.69 281 ASN A CA 1
ATOM 2086 C C . ASN A 1 281 ? 31.876 -28.544 12.242 1.00 52.69 281 ASN A C 1
ATOM 2088 O O . ASN A 1 281 ? 31.799 -27.886 11.205 1.00 52.69 281 ASN A O 1
ATOM 2092 N N . GLU A 1 282 ? 31.911 -28.017 13.456 1.00 59.66 282 GLU A N 1
ATOM 2093 C CA . GLU A 1 282 ? 32.140 -26.653 13.882 1.00 59.66 282 GLU A CA 1
ATOM 2094 C C . GLU A 1 282 ? 33.581 -26.215 13.577 1.00 59.66 282 GLU A C 1
ATOM 2096 O O . GLU A 1 282 ? 34.454 -26.303 14.432 1.00 59.66 282 GLU A O 1
ATOM 2101 N N . ALA A 1 283 ? 33.853 -25.746 12.355 1.00 56.94 283 ALA A N 1
ATOM 2102 C CA . ALA A 1 283 ? 35.093 -25.025 12.045 1.00 56.94 283 ALA A CA 1
ATOM 2103 C C . ALA A 1 283 ? 35.025 -24.285 10.697 1.00 56.94 283 ALA A C 1
ATOM 2105 O O . ALA A 1 283 ? 35.662 -24.710 9.745 1.00 56.94 283 ALA A O 1
ATOM 2106 N N . ASP A 1 284 ? 34.256 -23.194 10.602 1.00 57.34 284 ASP A N 1
ATOM 2107 C CA . ASP A 1 284 ? 34.693 -21.977 9.884 1.00 57.34 284 ASP A CA 1
ATOM 2108 C C . ASP A 1 284 ? 33.631 -20.871 10.015 1.00 57.34 284 ASP A C 1
ATOM 2110 O O . ASP A 1 284 ? 32.754 -20.690 9.167 1.00 57.34 284 ASP A O 1
ATOM 2114 N N . GLN A 1 285 ? 33.663 -20.121 11.121 1.00 55.94 285 GLN A N 1
ATOM 2115 C CA . GLN A 1 285 ? 32.945 -18.849 11.179 1.00 55.94 285 GLN A CA 1
ATOM 2116 C C . GLN A 1 285 ? 33.875 -17.722 10.711 1.00 55.94 285 GLN A C 1
ATOM 2118 O O . GLN A 1 285 ? 34.904 -17.487 11.350 1.00 55.94 285 GLN A O 1
ATOM 2123 N N . PRO A 1 286 ? 33.515 -16.958 9.661 1.00 55.72 286 PRO A N 1
ATOM 2124 C CA . PRO A 1 286 ? 34.232 -15.739 9.329 1.00 55.72 286 PRO A CA 1
ATOM 2125 C C . PRO A 1 286 ? 34.067 -14.753 10.485 1.00 55.72 286 PRO A C 1
ATOM 2127 O O . PRO A 1 286 ? 32.949 -14.423 10.890 1.00 55.72 286 PRO A O 1
ATOM 2130 N N . GLN A 1 287 ? 35.202 -14.305 11.017 1.00 51.25 287 GLN A N 1
ATOM 2131 C CA . GLN A 1 287 ? 35.296 -13.367 12.126 1.00 51.25 287 GLN A CA 1
ATOM 2132 C C . GLN A 1 287 ? 34.341 -12.186 11.927 1.00 51.25 287 GLN A C 1
ATOM 2134 O O . GLN A 1 287 ? 34.550 -11.301 11.096 1.00 51.25 287 GLN A O 1
ATOM 2139 N N . GLN A 1 288 ? 33.272 -12.181 12.720 1.00 54.12 288 GLN A N 1
ATOM 2140 C CA . GLN A 1 288 ? 32.383 -11.046 12.889 1.00 54.12 288 GLN A CA 1
ATOM 2141 C C . GLN A 1 288 ? 33.229 -9.900 13.444 1.00 54.12 288 GLN A C 1
ATOM 2143 O O . GLN A 1 288 ? 33.510 -9.839 14.641 1.00 54.12 288 GLN A O 1
ATOM 2148 N N . HIS A 1 289 ? 33.663 -8.997 12.562 1.00 58.78 289 HIS A N 1
ATOM 2149 C CA . HIS A 1 289 ? 34.216 -7.708 12.942 1.00 58.78 289 HIS A CA 1
ATOM 2150 C C . HIS A 1 289 ? 33.225 -7.031 13.886 1.00 58.78 289 HIS A C 1
ATOM 2152 O O . HIS A 1 289 ? 32.197 -6.488 13.470 1.00 58.78 289 HIS A O 1
ATOM 2158 N N . THR A 1 290 ? 33.537 -7.082 15.176 1.00 62.12 290 THR A N 1
ATOM 2159 C CA . THR A 1 290 ? 32.795 -6.396 16.217 1.00 62.12 290 THR A CA 1
ATOM 2160 C C . THR A 1 290 ? 32.829 -4.913 15.881 1.00 62.12 290 THR A C 1
ATOM 2162 O O . THR A 1 290 ? 33.845 -4.224 15.998 1.00 62.12 290 THR A O 1
ATOM 2165 N N . ARG A 1 291 ? 31.696 -4.400 15.392 1.00 61.19 291 ARG A N 1
ATOM 2166 C CA . ARG A 1 291 ? 31.454 -2.965 15.287 1.00 61.19 291 ARG A CA 1
ATOM 2167 C C . ARG A 1 291 ? 31.569 -2.401 16.694 1.00 61.19 291 ARG A C 1
ATOM 2169 O O . ARG A 1 291 ? 30.619 -2.438 17.467 1.00 61.19 291 ARG A O 1
ATOM 2176 N N . ARG A 1 292 ? 32.758 -1.892 17.006 1.00 59.00 292 ARG A N 1
ATOM 2177 C CA . ARG A 1 292 ? 33.085 -1.101 18.186 1.00 59.00 292 ARG A CA 1
ATOM 2178 C C . ARG A 1 292 ? 32.116 0.079 18.238 1.00 59.00 292 ARG A C 1
ATOM 2180 O O . ARG A 1 292 ? 32.344 1.119 17.622 1.00 59.00 292 ARG A O 1
ATOM 2187 N N . THR A 1 293 ? 30.994 -0.099 18.925 1.00 68.56 293 THR A N 1
ATOM 2188 C CA . THR A 1 293 ? 30.036 0.963 19.210 1.00 68.56 293 THR A CA 1
ATOM 2189 C C . THR A 1 293 ? 30.748 1.987 20.077 1.00 68.56 293 THR A C 1
ATOM 2191 O O . THR A 1 293 ? 31.015 1.740 21.252 1.00 68.56 293 THR A O 1
ATOM 2194 N N . LYS A 1 294 ? 31.113 3.127 19.481 1.00 73.12 294 LYS A N 1
ATOM 2195 C CA . LYS A 1 294 ? 31.599 4.294 20.215 1.00 73.12 294 LYS A CA 1
ATOM 2196 C C . LYS A 1 294 ? 30.498 4.724 21.184 1.00 73.12 294 LYS A C 1
ATOM 2198 O O . LYS A 1 294 ? 29.504 5.323 20.788 1.00 73.12 294 LYS A O 1
ATOM 2203 N N . GLN A 1 295 ? 30.683 4.370 22.449 1.00 74.06 295 GLN A N 1
ATOM 2204 C CA . GLN A 1 295 ? 29.912 4.844 23.584 1.00 74.06 295 GLN A CA 1
ATOM 2205 C C . GLN A 1 295 ? 30.068 6.367 23.653 1.00 74.06 295 GLN A C 1
ATOM 2207 O O . GLN A 1 295 ? 31.107 6.883 24.058 1.00 74.06 295 GLN A O 1
ATOM 2212 N N . THR A 1 296 ? 29.062 7.113 23.200 1.00 66.50 296 THR A N 1
ATOM 2213 C CA . THR A 1 296 ? 29.017 8.559 23.417 1.00 66.50 296 THR A CA 1
ATOM 2214 C C . THR A 1 296 ? 28.729 8.788 24.894 1.00 66.50 296 THR A C 1
ATOM 2216 O O . THR A 1 296 ? 27.621 8.511 25.359 1.00 66.50 296 THR A O 1
ATOM 2219 N N . ALA A 1 297 ? 29.732 9.258 25.634 1.00 68.38 297 ALA A N 1
ATOM 2220 C CA . ALA A 1 297 ? 29.585 9.700 27.010 1.00 68.38 297 ALA A CA 1
ATOM 2221 C C . ALA A 1 297 ? 28.460 10.744 27.085 1.00 68.38 297 ALA A C 1
ATOM 2223 O O . ALA A 1 297 ? 28.606 11.882 26.634 1.00 68.38 297 ALA A O 1
ATOM 2224 N N . ARG A 1 298 ? 27.304 10.353 27.630 1.00 68.75 298 ARG A N 1
ATOM 2225 C CA . ARG A 1 298 ? 26.289 11.317 28.045 1.00 68.75 298 ARG A CA 1
ATOM 2226 C C . ARG A 1 298 ? 26.884 12.089 29.211 1.00 68.75 298 ARG A C 1
ATOM 2228 O O . ARG A 1 298 ? 27.114 11.526 30.276 1.00 68.75 298 ARG A O 1
ATOM 2235 N N . LYS A 1 299 ? 27.160 13.371 28.964 1.00 68.31 299 LYS A N 1
ATOM 2236 C CA . LYS A 1 299 ? 27.510 14.349 29.988 1.00 68.31 299 LYS A CA 1
ATOM 2237 C C . LYS A 1 299 ? 26.524 14.214 31.146 1.00 68.31 299 LYS A C 1
ATOM 2239 O O . LYS A 1 299 ? 25.313 14.337 30.964 1.00 68.31 299 LYS A O 1
ATOM 2244 N N . SER A 1 300 ? 27.098 13.901 32.299 1.00 68.06 300 SER A N 1
ATOM 2245 C CA . SER A 1 300 ? 26.471 13.921 33.608 1.00 68.06 300 SER A CA 1
ATOM 2246 C C . SER A 1 300 ? 25.674 15.213 33.805 1.00 68.06 300 SER A C 1
ATOM 2248 O O . SER A 1 300 ? 26.079 16.300 33.391 1.00 68.06 300 SER A O 1
ATOM 2250 N N . THR A 1 301 ? 24.507 15.047 34.407 1.00 60.22 301 THR A N 1
ATOM 2251 C CA . THR A 1 301 ? 23.550 16.066 34.814 1.00 60.22 301 THR A CA 1
ATOM 2252 C C . THR A 1 301 ? 24.209 17.125 35.696 1.00 60.22 301 THR A C 1
ATOM 2254 O O . THR A 1 301 ? 24.499 16.871 36.863 1.00 60.22 301 THR A O 1
ATOM 2257 N N . GLY A 1 302 ? 24.397 18.329 35.152 1.00 60.66 302 GLY A N 1
ATOM 2258 C CA . GLY A 1 302 ? 24.647 19.526 35.950 1.00 60.66 302 GLY A CA 1
ATOM 2259 C C . GLY A 1 302 ? 23.476 19.743 36.907 1.00 60.66 302 GLY A C 1
ATOM 2260 O O . GLY A 1 302 ? 22.349 19.992 36.472 1.00 60.66 302 GLY A O 1
ATOM 2261 N N . GLY A 1 303 ? 23.746 19.568 38.200 1.00 61.53 303 GLY A N 1
ATOM 2262 C CA . GLY A 1 303 ? 22.783 19.703 39.282 1.00 61.53 303 GLY A CA 1
ATOM 2263 C C . GLY A 1 303 ? 22.111 21.072 39.273 1.00 61.53 303 GLY A C 1
ATOM 2264 O O . GLY A 1 303 ? 22.761 22.115 39.234 1.00 61.53 303 GLY A O 1
ATOM 2265 N N . LYS A 1 304 ? 20.781 21.061 39.316 1.00 66.19 304 LYS A N 1
ATOM 2266 C CA . LYS A 1 304 ? 19.970 22.257 39.509 1.00 66.19 304 LYS A CA 1
ATOM 2267 C C . LYS A 1 304 ? 19.909 22.514 41.013 1.00 66.19 304 LYS A C 1
ATOM 2269 O O . LYS A 1 304 ? 19.224 21.793 41.731 1.00 66.19 304 LYS A O 1
ATOM 2274 N N . ALA A 1 305 ? 20.691 23.480 41.490 1.00 73.75 305 ALA A N 1
ATOM 2275 C CA . ALA A 1 305 ? 20.698 23.859 42.898 1.00 73.75 305 ALA A CA 1
ATOM 2276 C C . ALA A 1 305 ? 19.309 24.389 43.324 1.00 73.75 305 ALA A C 1
ATOM 2278 O O . ALA A 1 305 ? 18.699 25.162 42.576 1.00 73.75 305 ALA A O 1
ATOM 2279 N N . PRO A 1 306 ? 18.794 24.001 44.503 1.00 73.75 306 PRO A N 1
ATOM 2280 C CA . PRO A 1 306 ? 17.540 24.526 45.027 1.00 73.75 306 PRO A CA 1
ATOM 2281 C C . PRO A 1 306 ? 17.726 25.988 45.456 1.00 73.75 306 PRO A C 1
ATOM 2283 O O . PRO A 1 306 ? 18.543 26.299 46.323 1.00 73.75 306 PRO A O 1
ATOM 2286 N N . ARG A 1 307 ? 16.961 26.904 44.849 1.00 76.25 307 ARG A N 1
ATOM 2287 C CA . ARG A 1 307 ? 16.854 28.291 45.322 1.00 76.25 307 ARG A CA 1
ATOM 2288 C C . ARG A 1 307 ? 16.116 28.287 46.661 1.00 76.25 307 ARG A C 1
ATOM 2290 O O . ARG A 1 307 ? 14.916 28.028 46.701 1.00 76.25 307 ARG A O 1
ATOM 2297 N N . LYS A 1 308 ? 16.833 28.588 47.746 1.00 74.81 308 LYS A N 1
ATOM 2298 C CA . LYS A 1 308 ? 16.220 28.999 49.011 1.00 74.81 308 LYS A CA 1
ATOM 2299 C C . LYS A 1 308 ? 15.497 30.326 48.775 1.00 74.81 308 LYS A C 1
ATOM 2301 O O . LYS A 1 308 ? 16.128 31.307 48.392 1.00 74.81 308 LYS A O 1
ATOM 2306 N N . HIS A 1 309 ? 14.188 30.340 48.986 1.00 68.75 309 HIS A N 1
ATOM 2307 C CA . HIS A 1 309 ? 13.454 31.573 49.230 1.00 68.75 309 HIS A CA 1
ATOM 2308 C C . HIS A 1 309 ? 13.690 31.935 50.701 1.00 68.75 309 HIS A C 1
ATOM 2310 O O . HIS A 1 309 ? 13.321 31.154 51.576 1.00 68.75 309 HIS A O 1
ATOM 2316 N N . LEU A 1 310 ? 14.369 33.054 50.965 1.00 66.12 310 LEU A N 1
ATOM 2317 C CA . LEU A 1 310 ? 14.277 33.705 52.270 1.00 66.12 310 LEU A CA 1
ATOM 2318 C C . LEU A 1 310 ? 12.925 34.423 52.312 1.00 66.12 310 LEU A C 1
ATOM 2320 O O . LEU A 1 310 ? 12.634 35.225 51.422 1.00 66.12 310 LEU A O 1
ATOM 2324 N N . GLY A 1 311 ? 12.108 34.048 53.292 1.00 66.75 311 GLY A N 1
ATOM 2325 C CA . GLY A 1 311 ? 11.023 34.870 53.817 1.00 66.75 311 GLY A CA 1
ATOM 2326 C C . GLY A 1 311 ? 11.504 35.625 55.044 1.00 66.75 311 GLY A C 1
ATOM 2327 O O . GLY A 1 311 ? 12.546 35.206 55.604 1.00 66.75 311 GLY A O 1
#

Radius of gyration: 39.6 Å; chains: 1; bounding box: 119×92×96 Å

InterPro domains:
  IPR000164 Histone H3/CENP-A [PR00622] (292-306)
  IPR000164 Histone H3/CENP-A [PR00622] (306-311)
  IPR000164 Histone H3/CENP-A [PS00322] (304-310)

Organism: NCBI:txid64517

Foldseek 3Di:
DPPPPPPPDAQWDADPVQAIWGDQDPDDIEGADALLVLVCLLPVDQDQDPFDADPVRHGDPDGPDGDDRDDQSHLQRNCVQLPHDGDNDSVVSSVSSVVQCVVVVNHRDRDPVSVVVSVVNVVVVVVVVVVVCVVPVVPVVPVVVPPVVPPPPPPPPPDDDDDDDDDDDDDDDDDDDDDDDDDDDDDDPDDDDDDDDDDDDDDDDDDDDDDDDDDDDDDDDDDDDDDDDDDDDDDDDDDDDDDDDDDDDPPPDPPPPPPPPPDPDDPDDPPPPPPDPPPPPPDDDDDDPPPPPPDDPDPDDDDDDDDDDDD